Protein AF-A0A3P7N265-F1 (afdb_monomer)

Mean predicted aligned error: 9.29 Å

Structure (mmCIF, N/CA/C/O backbone):
data_AF-A0A3P7N265-F1
#
_entry.id   AF-A0A3P7N265-F1
#
loop_
_atom_site.group_PDB
_atom_site.id
_atom_site.type_symbol
_atom_site.label_atom_id
_atom_site.label_alt_id
_atom_site.label_comp_id
_atom_site.label_asym_id
_atom_site.label_entity_id
_atom_site.label_seq_id
_atom_site.pdbx_PDB_ins_code
_atom_site.Cartn_x
_atom_site.Cartn_y
_atom_site.Cartn_z
_atom_site.occupancy
_atom_site.B_iso_or_equiv
_atom_site.auth_seq_id
_atom_site.auth_comp_id
_atom_site.auth_asym_id
_atom_site.auth_atom_id
_atom_site.pdbx_PDB_model_num
ATOM 1 N N . MET A 1 1 ? 17.971 7.212 -38.787 1.00 74.19 1 MET A N 1
ATOM 2 C CA . MET A 1 1 ? 17.114 6.576 -37.764 1.00 74.19 1 MET A CA 1
ATOM 3 C C . MET A 1 1 ? 17.967 6.267 -36.547 1.00 74.19 1 MET A C 1
ATOM 5 O O . MET A 1 1 ? 19.157 6.007 -36.704 1.00 74.19 1 MET A O 1
ATOM 9 N N . HIS A 1 2 ? 17.380 6.350 -35.358 1.00 89.50 2 HIS A N 1
ATOM 10 C CA . HIS A 1 2 ? 18.050 6.060 -34.092 1.00 89.50 2 HIS A CA 1
ATOM 11 C C . HIS A 1 2 ? 17.231 5.036 -33.314 1.00 89.50 2 HIS A C 1
ATOM 13 O O . HIS A 1 2 ? 16.013 4.984 -33.471 1.00 89.50 2 HIS A O 1
ATOM 19 N N . TYR A 1 3 ? 17.910 4.248 -32.489 1.00 94.25 3 TYR A N 1
ATOM 20 C CA . TYR A 1 3 ? 17.281 3.317 -31.559 1.00 94.25 3 TYR A CA 1
ATOM 21 C C . TYR A 1 3 ? 17.625 3.689 -30.123 1.00 94.25 3 TYR A C 1
ATOM 23 O O . TYR A 1 3 ? 18.700 4.230 -29.848 1.00 94.25 3 TYR A O 1
ATOM 31 N N . TYR A 1 4 ? 16.710 3.373 -29.218 1.00 95.44 4 TYR A N 1
ATOM 32 C CA . TYR A 1 4 ? 16.863 3.531 -27.784 1.00 95.44 4 TYR A CA 1
ATOM 33 C C . TYR A 1 4 ? 17.264 2.197 -27.164 1.00 95.44 4 TYR A C 1
ATOM 35 O O . TYR A 1 4 ? 16.624 1.168 -27.391 1.00 95.44 4 TYR A O 1
ATOM 43 N N . ILE A 1 5 ? 18.331 2.220 -26.371 1.00 95.50 5 ILE A N 1
ATOM 44 C CA . ILE A 1 5 ? 18.855 1.037 -25.692 1.00 95.50 5 ILE A CA 1
ATOM 45 C C . ILE A 1 5 ? 19.119 1.324 -24.219 1.00 95.50 5 ILE A C 1
ATOM 47 O O . ILE A 1 5 ? 19.525 2.429 -23.858 1.00 95.50 5 ILE A O 1
ATOM 51 N N . SER A 1 6 ? 18.897 0.324 -23.371 1.00 96.25 6 SER A N 1
ATOM 52 C CA . SER A 1 6 ? 19.109 0.409 -21.927 1.00 96.25 6 SER A CA 1
ATOM 53 C C . SER A 1 6 ? 20.548 0.795 -21.589 1.00 96.25 6 SER A C 1
ATOM 55 O O . SER A 1 6 ? 21.504 0.139 -22.011 1.00 96.25 6 SER A O 1
ATOM 57 N N . ARG A 1 7 ? 20.714 1.831 -20.761 1.00 95.94 7 ARG A N 1
ATOM 58 C CA . ARG A 1 7 ? 22.018 2.184 -20.176 1.00 95.94 7 ARG A CA 1
ATOM 59 C C . ARG A 1 7 ? 22.517 1.101 -19.230 1.00 95.94 7 ARG A C 1
ATOM 61 O O . ARG A 1 7 ? 23.719 0.857 -19.180 1.00 95.94 7 ARG A O 1
ATOM 68 N N . GLU A 1 8 ? 21.614 0.446 -18.506 1.00 95.00 8 GLU A N 1
ATOM 69 C CA . GLU A 1 8 ? 21.950 -0.673 -17.626 1.00 95.00 8 GLU A CA 1
ATOM 70 C C . GLU A 1 8 ? 22.506 -1.855 -18.431 1.00 95.00 8 GLU A C 1
ATOM 72 O O . GLU A 1 8 ? 23.550 -2.412 -18.088 1.00 95.00 8 GLU A O 1
ATOM 77 N N . TRP A 1 9 ? 21.869 -2.193 -19.555 1.00 95.94 9 TRP A N 1
ATOM 78 C CA . TRP A 1 9 ? 22.379 -3.229 -20.446 1.00 95.94 9 TRP A CA 1
ATOM 79 C C . TRP A 1 9 ? 23.720 -2.841 -21.080 1.00 95.94 9 TRP A C 1
ATOM 81 O O . TRP A 1 9 ? 24.631 -3.665 -21.115 1.00 95.94 9 TRP A O 1
ATOM 91 N N . LEU A 1 10 ? 23.898 -1.585 -21.509 1.00 95.06 10 LEU A N 1
ATOM 92 C CA . LEU A 1 10 ? 25.194 -1.109 -22.011 1.00 95.06 10 LEU A CA 1
ATOM 93 C C . LEU A 1 10 ? 26.301 -1.205 -20.951 1.00 95.06 10 LEU A C 1
ATOM 95 O O . LEU A 1 10 ? 27.427 -1.579 -21.270 1.00 95.06 10 LEU A O 1
ATOM 99 N N . HIS A 1 11 ? 25.984 -0.922 -19.687 1.00 94.50 11 HIS A N 1
ATOM 100 C CA . HIS A 1 11 ? 26.922 -1.108 -18.584 1.00 94.50 11 HIS A CA 1
ATOM 101 C C . HIS A 1 11 ? 27.273 -2.591 -18.376 1.00 94.50 11 HIS A C 1
ATOM 103 O O . HIS A 1 11 ? 28.435 -2.937 -18.159 1.00 94.50 11 HIS A O 1
ATOM 109 N N . ARG A 1 12 ? 26.295 -3.500 -18.485 1.00 94.69 12 ARG A N 1
ATOM 110 C CA . ARG A 1 12 ? 26.557 -4.951 -18.464 1.00 94.69 12 ARG A CA 1
ATOM 111 C C . ARG A 1 12 ? 27.450 -5.371 -19.628 1.00 94.69 12 ARG A C 1
ATOM 113 O O . ARG A 1 12 ? 28.390 -6.126 -19.414 1.00 94.69 12 ARG A O 1
ATOM 120 N N . LEU A 1 13 ? 27.204 -4.852 -20.832 1.00 94.06 13 LEU A N 1
ATOM 121 C CA . LEU A 1 13 ? 28.037 -5.096 -22.012 1.00 94.06 13 LEU A CA 1
ATOM 122 C C . LEU A 1 13 ? 29.490 -4.659 -21.791 1.00 94.06 13 LEU A C 1
ATOM 124 O O . LEU A 1 13 ? 30.399 -5.360 -22.223 1.00 94.06 13 LEU A O 1
ATOM 128 N N . SER A 1 14 ? 29.723 -3.534 -21.109 1.00 93.00 14 SER A N 1
ATOM 129 C CA . SER A 1 14 ? 31.082 -3.046 -20.852 1.00 93.00 14 SER A CA 1
ATOM 130 C C . SER A 1 14 ? 31.804 -3.772 -19.715 1.00 93.00 14 SER A C 1
ATOM 132 O O . SER A 1 14 ? 33.027 -3.695 -19.637 1.00 93.00 14 SER A O 1
ATOM 134 N N . THR A 1 15 ? 31.077 -4.430 -18.807 1.00 92.81 15 THR A N 1
ATOM 135 C CA . THR A 1 15 ? 31.648 -5.011 -17.579 1.00 92.81 15 THR A CA 1
ATOM 136 C C . THR A 1 15 ? 31.674 -6.537 -17.566 1.00 92.81 15 THR A C 1
ATOM 138 O O . THR A 1 15 ? 32.521 -7.115 -16.887 1.00 92.81 15 THR A O 1
ATOM 141 N N . PHE A 1 16 ? 30.779 -7.215 -18.289 1.00 90.44 16 PHE A N 1
ATOM 142 C CA . PHE A 1 16 ? 30.635 -8.671 -18.241 1.00 90.44 16 PHE A CA 1
ATOM 143 C C . PHE A 1 16 ? 31.116 -9.336 -19.532 1.00 90.44 16 PHE A C 1
ATOM 145 O O . PHE A 1 16 ? 30.849 -8.861 -20.631 1.00 90.44 16 PHE A O 1
ATOM 152 N N . ALA A 1 17 ? 31.745 -10.509 -19.402 1.00 87.06 17 ALA A N 1
ATOM 153 C CA . ALA A 1 17 ? 32.138 -11.331 -20.552 1.00 87.06 17 ALA A CA 1
ATOM 154 C C . ALA A 1 17 ? 30.926 -11.831 -21.366 1.00 87.06 17 ALA A C 1
ATOM 156 O O . ALA A 1 17 ? 31.017 -11.991 -22.580 1.00 87.06 17 ALA A O 1
ATOM 157 N N . HIS A 1 18 ? 29.784 -12.041 -20.698 1.00 88.25 18 HIS A N 1
ATOM 158 C CA . HIS A 1 18 ? 28.516 -12.449 -21.305 1.00 88.25 18 HIS A CA 1
ATOM 159 C C . HIS A 1 18 ? 27.381 -11.578 -20.747 1.00 88.25 18 HIS A C 1
ATOM 161 O O . HIS A 1 18 ? 26.798 -11.915 -19.715 1.00 88.25 18 HIS A O 1
ATOM 167 N N . PRO A 1 19 ? 27.058 -10.443 -21.387 1.00 90.38 19 PRO A N 1
ATOM 168 C CA . PRO A 1 19 ? 26.031 -9.533 -20.881 1.00 90.38 19 PRO A CA 1
ATOM 169 C C . PRO A 1 19 ? 24.617 -10.118 -20.949 1.00 90.38 19 PRO A C 1
ATOM 171 O O . PRO A 1 19 ? 23.744 -9.648 -20.221 1.00 90.38 19 PRO A O 1
ATOM 174 N N . GLY A 1 20 ? 24.395 -11.152 -21.765 1.00 93.25 20 GLY A N 1
ATOM 175 C CA . GLY A 1 20 ? 23.073 -11.706 -22.055 1.00 93.25 20 GLY A CA 1
ATOM 176 C C . GLY A 1 20 ? 22.328 -10.915 -23.141 1.00 93.25 20 GLY A C 1
ATOM 177 O O . GLY A 1 20 ? 22.897 -9.980 -23.714 1.00 93.25 20 GLY A O 1
ATOM 178 N N . PRO A 1 21 ? 21.068 -11.286 -23.437 1.00 95.12 21 PRO A N 1
ATOM 179 C CA . PRO A 1 21 ? 20.268 -10.619 -24.461 1.00 95.12 21 PRO A CA 1
ATOM 180 C C . PRO A 1 21 ? 19.996 -9.155 -24.107 1.00 95.12 21 PRO A C 1
ATOM 182 O O . PRO A 1 21 ? 19.997 -8.788 -22.929 1.00 95.12 21 PRO A O 1
ATOM 185 N N . ILE A 1 22 ? 19.746 -8.321 -25.120 1.00 94.81 22 ILE A N 1
ATOM 186 C CA . ILE A 1 22 ? 19.341 -6.924 -24.920 1.00 94.81 22 ILE A CA 1
ATOM 187 C C . ILE A 1 22 ? 18.019 -6.904 -24.156 1.00 94.81 22 ILE A C 1
ATOM 189 O O . ILE A 1 22 ? 17.053 -7.550 -24.561 1.00 94.81 22 ILE A O 1
ATOM 193 N N . THR A 1 23 ? 17.967 -6.142 -23.063 1.00 92.31 23 THR A N 1
ATOM 194 C CA . THR A 1 23 ? 16.745 -5.931 -22.279 1.00 92.31 23 THR A CA 1
ATOM 195 C C . THR A 1 23 ? 16.498 -4.441 -22.106 1.00 92.31 23 THR A C 1
ATOM 197 O O . THR A 1 23 ? 17.240 -3.783 -21.383 1.00 92.31 23 THR A O 1
ATOM 200 N N . ASN A 1 24 ? 15.433 -3.923 -22.715 1.00 94.06 24 ASN A N 1
ATOM 201 C CA . ASN A 1 24 ? 15.013 -2.522 -22.556 1.00 94.06 24 ASN A CA 1
ATOM 202 C C . ASN A 1 24 ? 13.948 -2.337 -21.453 1.00 94.06 24 ASN A C 1
ATOM 204 O O . ASN A 1 24 ? 13.292 -1.301 -21.366 1.00 94.06 24 ASN A O 1
ATOM 208 N N . HIS A 1 25 ? 13.757 -3.350 -20.601 1.00 92.19 25 HIS A N 1
ATOM 209 C CA . HIS A 1 25 ? 12.740 -3.371 -19.540 1.00 92.19 25 HIS A CA 1
ATOM 210 C C . HIS A 1 25 ? 13.041 -2.443 -18.353 1.00 92.19 25 HIS A C 1
ATOM 212 O O . HIS A 1 25 ? 12.238 -2.305 -17.431 1.00 92.19 25 HIS A O 1
ATOM 218 N N . ASP A 1 26 ? 14.203 -1.799 -18.352 1.00 91.62 26 ASP A N 1
ATOM 219 C CA . ASP A 1 26 ? 14.547 -0.740 -17.418 1.00 91.62 26 ASP A CA 1
ATOM 220 C C . ASP A 1 26 ? 13.863 0.587 -17.792 1.00 91.62 26 ASP A C 1
ATOM 222 O O . ASP A 1 26 ? 13.623 1.405 -16.915 1.00 91.62 26 ASP A O 1
ATOM 226 N N . PHE A 1 27 ? 13.470 0.835 -19.038 1.00 94.75 27 PHE A N 1
ATOM 227 C CA . PHE A 1 27 ? 12.668 2.025 -19.370 1.00 94.75 27 PHE A CA 1
ATOM 228 C C . PHE A 1 27 ? 11.378 1.720 -20.124 1.00 94.75 27 PHE A C 1
ATOM 230 O O . PHE A 1 27 ? 10.518 2.600 -20.203 1.00 94.75 27 PHE A O 1
ATOM 237 N N . LEU A 1 28 ? 11.199 0.485 -20.591 1.00 95.00 28 LEU A N 1
ATOM 238 C CA . LEU A 1 28 ? 9.989 0.019 -21.258 1.00 95.00 28 LEU A CA 1
ATOM 239 C C . LEU A 1 28 ? 9.218 -0.987 -20.402 1.00 95.00 28 LEU A C 1
ATOM 241 O O . LEU A 1 28 ? 9.792 -1.809 -19.692 1.00 95.00 28 LEU A O 1
ATOM 245 N N . CYS A 1 29 ? 7.893 -0.901 -20.445 1.00 93.69 29 CYS A N 1
ATOM 246 C CA . CYS A 1 29 ? 7.000 -1.881 -19.849 1.00 93.69 29 CYS A CA 1
ATOM 247 C C . CYS A 1 29 ? 6.880 -3.113 -20.758 1.00 93.69 29 CYS A C 1
ATOM 249 O O . CYS A 1 29 ? 7.378 -3.127 -21.884 1.00 93.69 29 CYS A O 1
ATOM 251 N N . GLN A 1 30 ? 6.161 -4.136 -20.295 1.00 92.50 30 GLN A N 1
ATOM 252 C CA . GLN A 1 30 ? 5.880 -5.342 -21.086 1.00 92.50 30 GLN A CA 1
ATOM 253 C C . GLN A 1 30 ? 5.134 -5.060 -22.406 1.00 92.50 30 GLN A C 1
ATOM 255 O O . GLN A 1 30 ? 5.239 -5.833 -23.350 1.00 92.50 30 GLN A O 1
ATOM 260 N N . HIS A 1 31 ? 4.438 -3.921 -22.509 1.00 92.81 31 HIS A N 1
ATOM 261 C CA . HIS A 1 31 ? 3.790 -3.455 -23.741 1.00 92.81 31 HIS A CA 1
ATOM 262 C C . HIS A 1 31 ? 4.758 -2.718 -24.689 1.00 92.81 31 HIS A C 1
ATOM 264 O O . HIS A 1 31 ? 4.320 -2.109 -25.659 1.00 92.81 31 HIS A O 1
ATOM 270 N N . SER A 1 32 ? 6.070 -2.748 -24.414 1.00 92.88 32 SER A N 1
ATOM 271 C CA . SER A 1 32 ? 7.125 -2.086 -25.203 1.00 92.88 32 SER A CA 1
ATOM 272 C C . SER A 1 32 ? 6.995 -0.558 -25.286 1.00 92.88 32 SER A C 1
ATOM 274 O O . SER A 1 32 ? 7.435 0.073 -26.242 1.00 92.88 32 SER A O 1
ATOM 276 N N . GLN A 1 33 ? 6.398 0.047 -24.262 1.00 95.25 33 GLN A N 1
ATOM 277 C CA . GLN A 1 33 ? 6.142 1.485 -24.141 1.00 95.25 33 GLN A CA 1
ATOM 278 C C . GLN A 1 33 ? 6.761 2.029 -22.848 1.00 95.25 33 GLN A C 1
ATOM 280 O O . GLN A 1 33 ? 7.136 1.252 -21.978 1.00 95.25 33 GLN A O 1
ATOM 285 N N . ILE A 1 34 ? 6.869 3.349 -22.686 1.00 95.56 34 ILE A N 1
ATOM 286 C CA . ILE A 1 34 ? 7.549 3.970 -21.536 1.00 95.56 34 ILE A CA 1
ATOM 287 C C . ILE A 1 34 ? 6.962 3.480 -20.201 1.00 95.56 34 ILE A C 1
ATOM 289 O O . ILE A 1 34 ? 5.749 3.533 -19.988 1.00 95.56 34 ILE A O 1
ATOM 293 N N . LEU A 1 35 ? 7.836 3.086 -19.268 1.00 94.50 35 LEU A N 1
ATOM 294 C CA . LEU A 1 35 ? 7.482 2.836 -17.869 1.00 94.50 35 LEU A CA 1
ATOM 295 C C . LEU A 1 35 ? 7.064 4.143 -17.168 1.00 94.50 35 LEU A C 1
ATOM 297 O O . LEU A 1 35 ? 7.919 5.012 -16.961 1.00 94.50 35 LEU A O 1
ATOM 301 N N . PRO A 1 36 ? 5.811 4.268 -16.689 1.00 94.69 36 PRO A N 1
ATOM 302 C CA . PRO A 1 36 ? 5.306 5.497 -16.065 1.00 94.69 36 PRO A CA 1
ATOM 303 C C . PRO A 1 36 ? 6.175 6.023 -14.919 1.00 94.69 36 PRO A C 1
ATOM 305 O O . PRO A 1 36 ? 6.533 7.198 -14.884 1.00 94.69 36 PRO A O 1
ATOM 308 N N . ARG A 1 37 ? 6.614 5.127 -14.025 1.00 91.81 37 ARG A N 1
ATOM 309 C CA . ARG A 1 37 ? 7.465 5.449 -12.864 1.00 91.81 37 ARG A CA 1
ATOM 310 C C . ARG A 1 37 ? 8.833 6.046 -13.224 1.00 91.81 37 ARG A C 1
ATOM 312 O O . ARG A 1 37 ? 9.474 6.659 -12.379 1.00 91.81 37 ARG A O 1
ATOM 319 N N . ARG A 1 38 ? 9.304 5.849 -14.460 1.00 93.00 38 ARG A N 1
ATOM 320 C CA . ARG A 1 38 ? 10.600 6.349 -14.951 1.00 93.00 38 ARG A CA 1
ATOM 321 C C . ARG A 1 38 ? 10.449 7.482 -15.967 1.00 93.00 38 ARG A C 1
ATOM 323 O O . ARG A 1 38 ? 11.451 8.102 -16.308 1.00 93.00 38 ARG A O 1
ATOM 330 N N . ALA A 1 39 ? 9.224 7.812 -16.387 1.00 93.19 39 ALA A N 1
ATOM 331 C CA . ALA A 1 39 ? 8.956 8.800 -17.431 1.00 93.19 39 ALA A CA 1
ATOM 332 C C . ALA A 1 39 ? 9.558 10.185 -17.136 1.00 93.19 39 ALA A C 1
ATOM 334 O O . ALA A 1 39 ? 10.184 10.781 -18.007 1.00 93.19 39 ALA A O 1
ATOM 335 N N . ALA A 1 40 ? 9.464 10.669 -15.891 1.00 92.69 40 ALA A N 1
ATOM 336 C CA . ALA A 1 40 ? 9.998 11.982 -15.505 1.00 92.69 40 ALA A CA 1
ATOM 337 C C . ALA A 1 40 ? 11.533 12.087 -15.622 1.00 92.69 40 ALA A C 1
ATOM 339 O O . ALA A 1 40 ? 12.086 13.180 -15.689 1.00 92.69 40 ALA A O 1
ATOM 340 N N . ARG A 1 41 ? 12.232 10.947 -15.620 1.00 94.31 41 ARG A N 1
ATOM 341 C CA . ARG A 1 41 ? 13.698 10.847 -15.637 1.00 94.31 41 ARG A CA 1
ATOM 342 C C . ARG A 1 41 ? 14.177 9.912 -16.749 1.00 94.31 41 ARG A C 1
ATOM 344 O O . ARG A 1 41 ? 15.228 9.291 -16.614 1.00 94.31 41 ARG A O 1
ATOM 351 N N . LEU A 1 42 ? 13.405 9.799 -17.831 1.00 94.31 42 LEU A N 1
ATOM 352 C CA . LEU A 1 42 ? 13.564 8.766 -18.858 1.00 94.31 42 LEU A CA 1
ATOM 353 C C . LEU A 1 42 ? 14.966 8.748 -19.486 1.00 94.31 42 LEU A C 1
ATOM 355 O O . LEU A 1 42 ? 15.546 7.684 -19.688 1.00 94.31 42 LEU A O 1
ATOM 359 N N . THR A 1 43 ? 15.544 9.929 -19.709 1.00 94.75 43 THR A N 1
ATOM 360 C CA . THR A 1 43 ? 16.888 10.124 -20.278 1.00 94.75 43 THR A CA 1
ATOM 361 C C . THR A 1 43 ? 18.016 9.507 -19.443 1.00 94.75 43 THR A C 1
ATOM 363 O O . THR A 1 43 ? 19.094 9.241 -19.977 1.00 94.75 43 THR A O 1
ATOM 366 N N . ASN A 1 44 ? 17.776 9.226 -18.157 1.00 96.06 44 ASN A N 1
ATOM 367 C CA . ASN A 1 44 ? 18.737 8.545 -17.286 1.00 96.06 44 ASN A CA 1
ATOM 368 C C . ASN A 1 44 ? 18.807 7.034 -17.534 1.00 96.06 44 ASN A C 1
ATOM 370 O O . ASN A 1 44 ? 19.744 6.399 -17.059 1.00 96.06 44 ASN A O 1
ATOM 374 N N . TYR A 1 45 ? 17.836 6.457 -18.247 1.00 95.44 45 TYR A N 1
ATOM 375 C CA . TYR A 1 45 ? 17.707 5.007 -18.409 1.00 95.44 45 TYR A CA 1
ATOM 376 C C . TYR A 1 45 ? 18.059 4.517 -19.814 1.00 95.44 45 TYR A C 1
ATOM 378 O O . TYR A 1 45 ? 18.469 3.372 -19.959 1.00 95.44 45 TYR A O 1
ATOM 386 N N . TYR A 1 46 ? 17.989 5.367 -20.842 1.00 95.56 46 TYR A N 1
ATOM 387 C CA . TYR A 1 46 ? 18.326 4.970 -22.211 1.00 95.56 46 TYR A CA 1
ATOM 388 C C . TYR A 1 46 ? 19.507 5.755 -22.795 1.00 95.56 46 TYR A C 1
ATOM 390 O O . TYR A 1 46 ? 19.805 6.885 -22.399 1.00 95.56 46 TYR A O 1
ATOM 398 N N . ALA A 1 47 ? 20.160 5.156 -23.785 1.00 95.31 47 ALA A N 1
ATOM 399 C CA . ALA A 1 47 ? 21.074 5.807 -24.712 1.00 95.31 47 ALA A CA 1
ATOM 400 C C . ALA A 1 47 ? 20.524 5.707 -26.141 1.00 95.31 47 ALA A C 1
ATOM 402 O O . ALA A 1 47 ? 19.815 4.760 -26.478 1.00 95.31 47 ALA A O 1
ATOM 403 N N . THR A 1 48 ? 20.840 6.693 -26.976 1.00 95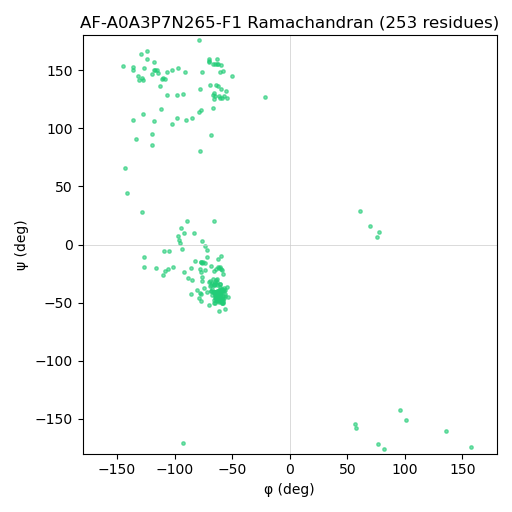.75 48 THR A N 1
ATOM 404 C CA . THR A 1 48 ? 20.522 6.668 -28.408 1.00 95.75 48 THR A CA 1
ATOM 405 C C . THR A 1 48 ? 21.691 6.091 -29.187 1.00 95.75 48 THR A C 1
ATOM 407 O O . THR A 1 48 ? 22.814 6.578 -29.044 1.00 95.75 48 THR A O 1
ATOM 410 N N . ILE A 1 49 ? 21.431 5.114 -30.049 1.00 94.81 49 ILE A N 1
ATOM 411 C CA . ILE A 1 49 ? 22.434 4.527 -30.940 1.00 94.81 49 ILE A CA 1
ATOM 412 C C . ILE A 1 49 ? 21.999 4.612 -32.407 1.00 94.81 49 ILE A C 1
ATOM 414 O O . ILE A 1 49 ? 20.822 4.822 -32.712 1.00 94.81 49 ILE A O 1
ATOM 418 N N . SER A 1 50 ? 22.955 4.502 -33.333 1.00 95.62 50 SER A N 1
ATOM 419 C CA . SER A 1 50 ? 22.660 4.433 -34.769 1.00 95.62 50 SER A CA 1
ATOM 420 C C . SER A 1 50 ? 21.999 3.102 -35.132 1.00 95.62 50 SER A C 1
ATOM 422 O O . SER A 1 50 ? 22.200 2.098 -34.451 1.00 95.62 50 SER A O 1
ATOM 424 N N . SER A 1 51 ? 21.264 3.075 -36.246 1.00 93.81 51 SER A N 1
ATOM 425 C CA . SER A 1 51 ? 20.693 1.833 -36.787 1.00 93.81 51 SER A CA 1
ATOM 426 C C . SER A 1 51 ? 21.749 0.759 -37.044 1.00 93.81 51 SER A C 1
ATOM 428 O O . SER A 1 51 ? 21.583 -0.361 -36.591 1.00 93.81 51 SER A O 1
ATOM 430 N N . SER A 1 52 ? 22.890 1.127 -37.633 1.00 94.38 52 SER A N 1
ATOM 431 C CA . SER A 1 52 ? 23.996 0.192 -37.876 1.00 94.38 52 SER A CA 1
ATOM 432 C C . SER A 1 52 ? 24.539 -0.460 -36.602 1.00 94.38 52 SER A C 1
ATOM 434 O O . SER A 1 52 ? 24.882 -1.639 -36.604 1.00 94.38 52 SER A O 1
ATOM 436 N N . LEU A 1 53 ? 24.624 0.300 -35.506 1.00 94.12 53 LEU A N 1
ATOM 437 C CA . LEU A 1 53 ? 25.079 -0.231 -34.226 1.00 94.12 53 LEU A CA 1
ATOM 438 C C . LEU A 1 53 ? 24.001 -1.107 -33.582 1.00 94.12 53 LEU A C 1
ATOM 440 O O . LEU A 1 53 ? 24.334 -2.128 -32.989 1.00 94.12 53 LEU A O 1
ATOM 444 N N . TRP A 1 54 ? 22.726 -0.735 -33.711 1.00 94.38 54 TRP A N 1
ATOM 445 C CA . TRP A 1 54 ? 21.618 -1.573 -33.259 1.00 94.38 54 TRP A CA 1
ATOM 446 C C . TRP A 1 54 ? 21.625 -2.934 -33.957 1.00 94.38 54 TRP A C 1
ATOM 448 O O . TRP A 1 54 ? 21.610 -3.950 -33.268 1.00 94.38 54 TRP A O 1
ATOM 458 N N . ASP A 1 55 ? 21.715 -2.954 -35.288 1.00 94.12 55 ASP A N 1
ATOM 459 C CA . ASP A 1 55 ? 21.686 -4.186 -36.082 1.00 94.12 55 ASP A CA 1
ATOM 460 C C . ASP A 1 55 ? 22.817 -5.139 -35.665 1.00 94.12 55 ASP A C 1
ATOM 462 O O . ASP A 1 55 ? 22.569 -6.312 -35.398 1.00 94.12 55 ASP A O 1
ATOM 466 N N . LEU A 1 56 ? 24.034 -4.609 -35.477 1.00 94.62 56 LEU A N 1
ATOM 467 C CA . LEU A 1 56 ? 25.188 -5.372 -34.990 1.00 94.62 56 LEU A CA 1
ATOM 468 C C . LEU A 1 56 ? 24.957 -5.972 -33.592 1.00 94.62 56 LEU A C 1
ATOM 470 O O . LEU A 1 56 ? 25.296 -7.129 -33.332 1.00 94.62 56 LEU A O 1
ATOM 474 N N . LEU A 1 57 ? 24.430 -5.175 -32.657 1.00 93.50 57 LEU A N 1
ATOM 475 C CA . LEU A 1 57 ? 24.182 -5.632 -31.288 1.00 93.50 57 LEU A CA 1
ATOM 476 C C . LEU A 1 57 ? 23.053 -6.665 -31.251 1.00 93.50 57 LEU A C 1
ATOM 478 O O . LEU A 1 57 ? 23.150 -7.654 -30.525 1.00 93.50 57 LEU A O 1
ATOM 482 N N . TYR A 1 58 ? 22.008 -6.456 -32.045 1.00 93.62 58 TYR A N 1
ATOM 483 C CA . TYR A 1 58 ? 20.874 -7.361 -32.138 1.00 93.62 58 TYR A CA 1
ATOM 484 C C . TYR A 1 58 ? 21.263 -8.697 -32.780 1.00 93.62 58 TYR A C 1
ATOM 486 O O . TYR A 1 58 ? 20.909 -9.742 -32.243 1.00 93.62 58 TYR A O 1
ATOM 494 N N . GLU A 1 59 ? 22.053 -8.689 -33.857 1.00 95.00 59 GLU A N 1
ATOM 495 C CA . GLU A 1 59 ? 22.576 -9.909 -34.489 1.00 95.00 59 GLU A CA 1
ATOM 496 C C . GLU A 1 59 ? 23.416 -10.739 -33.507 1.00 95.00 59 GLU A C 1
ATOM 498 O O . GLU A 1 59 ? 23.302 -11.963 -33.454 1.00 95.00 59 GLU A O 1
ATOM 503 N N . LYS A 1 60 ? 24.233 -10.073 -32.683 1.00 94.19 60 LYS A N 1
ATOM 504 C CA . LYS A 1 60 ? 25.151 -10.744 -31.757 1.00 94.19 60 LYS A CA 1
ATOM 505 C C . LYS A 1 60 ? 24.493 -11.233 -30.465 1.00 94.19 60 LYS A C 1
ATOM 507 O O . LYS A 1 60 ? 24.879 -12.283 -29.954 1.00 94.19 60 LYS A O 1
ATOM 512 N N . PHE A 1 61 ? 23.571 -10.460 -29.892 1.00 94.38 61 PHE A N 1
ATOM 513 C CA . PHE A 1 61 ? 23.028 -10.719 -28.551 1.00 94.38 61 PHE A CA 1
ATOM 514 C C . PHE A 1 61 ? 21.529 -11.042 -28.542 1.00 94.38 61 PHE A C 1
ATOM 516 O O . PHE A 1 61 ? 21.046 -11.632 -27.574 1.00 94.38 61 PHE A O 1
ATOM 523 N N . GLY A 1 62 ? 20.787 -10.681 -29.591 1.00 92.81 62 GLY A N 1
ATOM 524 C CA . GLY A 1 62 ? 19.331 -10.802 -29.643 1.00 92.81 62 GLY A CA 1
ATOM 525 C C . GLY A 1 62 ? 18.621 -10.038 -28.518 1.00 92.81 62 GLY A C 1
ATOM 526 O O . GLY A 1 62 ? 19.172 -9.119 -27.906 1.00 92.81 62 GLY A O 1
ATOM 527 N N . GLY A 1 63 ? 17.386 -10.441 -28.214 1.00 89.00 63 GLY A N 1
ATOM 528 C CA . GLY A 1 63 ? 16.585 -9.883 -27.119 1.00 89.00 63 GLY A CA 1
ATOM 529 C C . GLY A 1 63 ? 15.528 -8.879 -27.576 1.00 89.00 63 GLY A C 1
ATOM 530 O O . GLY A 1 63 ? 14.983 -8.989 -28.674 1.00 89.00 63 GLY A O 1
ATOM 531 N N . GLY A 1 64 ? 15.199 -7.923 -26.709 1.00 80.56 64 GLY A N 1
ATOM 532 C CA . GLY A 1 64 ? 14.180 -6.911 -26.965 1.00 80.56 64 GLY A CA 1
ATOM 533 C C . GLY A 1 64 ? 13.590 -6.283 -25.694 1.00 80.56 64 GLY A C 1
ATOM 534 O O . GLY A 1 64 ? 14.056 -6.549 -24.582 1.00 80.56 64 GLY A O 1
ATOM 535 N N . PRO A 1 65 ? 12.560 -5.435 -25.849 1.00 86.00 65 PRO A N 1
ATOM 536 C CA . PRO A 1 65 ? 11.942 -5.025 -27.118 1.00 86.00 65 PRO A CA 1
ATOM 537 C C . PRO A 1 65 ? 12.776 -3.996 -27.903 1.00 86.00 65 PRO A C 1
ATOM 539 O O . PRO A 1 65 ? 13.473 -3.172 -27.311 1.00 86.00 65 PRO A O 1
ATOM 542 N N . VAL A 1 66 ? 12.698 -4.034 -29.240 1.00 87.06 66 VAL A N 1
ATOM 543 C CA . VAL A 1 66 ? 13.259 -2.991 -30.125 1.00 87.06 66 VAL A CA 1
ATOM 544 C C . VAL A 1 66 ? 12.517 -1.679 -29.859 1.00 87.06 66 VAL A C 1
ATOM 546 O O . VAL A 1 66 ? 11.293 -1.679 -29.755 1.00 87.06 66 VAL A O 1
ATOM 549 N N . SER A 1 67 ? 13.234 -0.558 -29.776 1.00 88.56 67 SER A N 1
ATOM 550 C CA . SER A 1 67 ? 12.612 0.754 -29.569 1.00 88.56 67 SER A CA 1
ATOM 551 C C . SER A 1 67 ? 13.231 1.809 -30.474 1.00 88.56 67 SER A C 1
ATOM 553 O O . SER A 1 67 ? 14.367 2.232 -30.271 1.00 88.56 67 SER A O 1
ATOM 555 N N . SER A 1 68 ? 12.480 2.227 -31.490 1.00 89.38 68 SER A N 1
ATOM 556 C CA . SER A 1 68 ? 12.793 3.373 -32.357 1.00 89.38 68 SER A CA 1
ATOM 557 C C . SER A 1 68 ? 11.994 4.622 -31.980 1.00 89.38 68 SER A C 1
ATOM 559 O O . SER A 1 68 ? 12.377 5.733 -32.332 1.00 89.38 68 SER A O 1
ATOM 561 N N . GLU A 1 69 ? 10.893 4.440 -31.248 1.00 90.38 69 GLU A N 1
ATOM 562 C CA . GLU A 1 69 ? 10.005 5.495 -30.770 1.00 90.38 69 GLU A CA 1
ATOM 563 C C . GLU A 1 69 ? 9.622 5.239 -29.310 1.00 90.38 69 GLU A C 1
ATOM 565 O O . GLU A 1 69 ? 9.556 4.092 -28.856 1.00 90.38 69 GLU A O 1
ATOM 570 N N . LEU A 1 70 ? 9.368 6.322 -28.573 1.00 92.50 70 LEU A N 1
ATOM 571 C CA . LEU A 1 70 ? 9.019 6.284 -27.158 1.00 92.50 70 LEU A CA 1
ATOM 572 C C . LEU A 1 70 ? 7.617 6.857 -26.970 1.00 92.50 70 LEU A C 1
ATOM 574 O O . LEU A 1 70 ? 7.415 8.068 -27.029 1.00 92.50 70 LEU A O 1
ATOM 578 N N . HIS A 1 71 ? 6.662 5.967 -26.711 1.00 93.62 71 HIS A N 1
ATOM 579 C CA . HIS A 1 71 ? 5.263 6.313 -26.469 1.00 93.62 71 HIS A CA 1
ATOM 580 C C . HIS A 1 71 ? 4.859 5.975 -25.042 1.00 93.62 71 HIS A C 1
ATOM 582 O O . HIS A 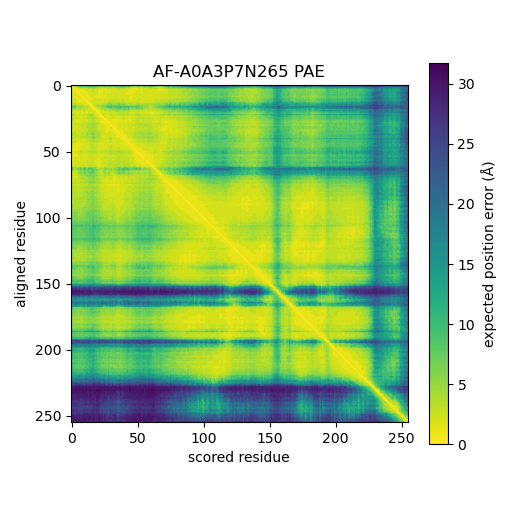1 71 ? 5.340 4.998 -24.461 1.00 93.62 71 HIS A O 1
ATOM 588 N N . TYR A 1 72 ? 3.953 6.768 -24.475 1.00 94.31 72 TYR A N 1
ATOM 589 C CA . TYR A 1 72 ? 3.362 6.462 -23.177 1.00 94.31 72 TYR A CA 1
ATOM 590 C C . TYR A 1 72 ? 2.454 5.240 -23.273 1.00 94.31 72 TYR A C 1
ATOM 592 O O . TYR A 1 72 ? 1.640 5.119 -24.188 1.00 94.31 72 TYR A O 1
ATOM 600 N N . CYS A 1 73 ? 2.559 4.358 -22.283 1.00 95.69 73 CYS A N 1
ATOM 601 C CA . CYS A 1 73 ? 1.647 3.236 -22.149 1.00 95.69 73 CYS A CA 1
ATOM 602 C C . CYS A 1 73 ? 0.389 3.663 -21.399 1.00 95.69 73 CYS A C 1
ATOM 604 O O . CYS A 1 73 ? 0.455 3.860 -20.189 1.00 95.69 73 CY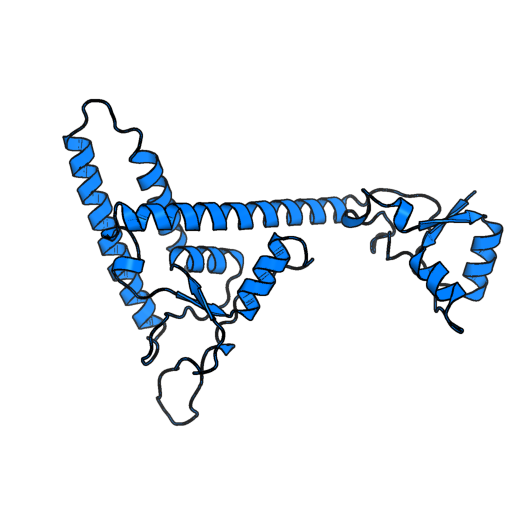S A O 1
ATOM 606 N N . LEU A 1 74 ? -0.757 3.775 -22.077 1.00 95.88 74 LEU A N 1
ATOM 607 C CA . LEU A 1 74 ? -2.006 4.185 -21.423 1.00 95.88 74 LEU A CA 1
ATOM 608 C C . LEU A 1 74 ? -2.423 3.211 -20.310 1.00 95.88 74 LEU A C 1
ATOM 610 O O . LEU A 1 74 ? -2.807 3.647 -19.228 1.00 95.88 74 LEU A O 1
ATOM 614 N N . GLN A 1 75 ? -2.288 1.902 -20.545 1.00 96.50 75 GLN A N 1
ATOM 615 C CA . GLN A 1 75 ? -2.622 0.881 -19.553 1.00 96.50 75 GLN A CA 1
ATOM 616 C C . GLN A 1 75 ? -1.761 1.020 -18.292 1.00 96.50 75 GLN A C 1
ATOM 618 O O . GLN A 1 75 ? -2.292 1.253 -17.207 1.00 96.50 75 GLN A O 1
ATOM 623 N N . CYS A 1 76 ? -0.432 0.974 -18.434 1.00 95.88 76 CYS A N 1
ATOM 624 C CA . CYS A 1 76 ? 0.457 1.100 -17.281 1.00 95.88 76 CYS A CA 1
ATOM 625 C C . CYS A 1 76 ? 0.352 2.484 -16.626 1.00 95.88 76 CYS A C 1
ATOM 627 O O . CYS A 1 76 ? 0.525 2.603 -15.416 1.00 95.88 76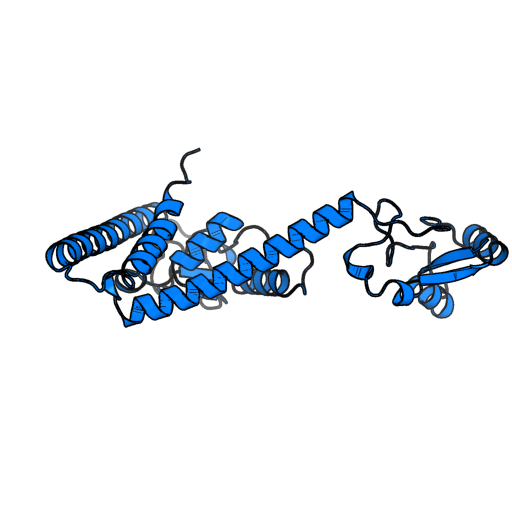 CYS A O 1
ATOM 629 N N . GLN A 1 77 ? 0.085 3.543 -17.398 1.00 95.81 77 GLN A N 1
ATOM 630 C CA . GLN A 1 77 ? -0.123 4.886 -16.857 1.00 95.81 77 GLN A CA 1
ATOM 631 C C . GLN A 1 77 ? -1.349 4.914 -15.943 1.00 95.81 77 GLN A C 1
ATOM 633 O O . GLN A 1 77 ? -1.265 5.458 -14.844 1.00 95.81 77 GLN A O 1
ATOM 638 N N . ASN A 1 78 ? -2.460 4.307 -16.360 1.00 96.56 78 ASN A N 1
ATOM 639 C CA . ASN A 1 78 ? -3.667 4.219 -15.543 1.00 96.56 78 ASN A CA 1
ATOM 640 C C . ASN A 1 78 ? -3.414 3.423 -14.259 1.00 96.56 78 ASN A C 1
ATOM 642 O O . ASN A 1 78 ? -3.740 3.912 -13.178 1.00 96.56 78 ASN A O 1
ATOM 646 N N . GLU A 1 79 ? -2.770 2.259 -14.360 1.00 95.25 79 GLU A N 1
ATOM 647 C CA . GLU A 1 79 ? -2.379 1.433 -13.208 1.00 95.25 79 GLU A CA 1
ATOM 648 C C . GLU A 1 79 ? -1.492 2.224 -12.229 1.00 95.25 79 GLU A C 1
ATOM 650 O O . GLU A 1 79 ? -1.760 2.269 -11.028 1.00 95.25 79 GLU A O 1
ATOM 655 N N . TYR A 1 80 ? -0.487 2.939 -12.743 1.00 94.50 80 TYR A N 1
ATOM 656 C CA . TYR A 1 80 ? 0.400 3.778 -11.938 1.00 94.50 80 TYR A CA 1
ATOM 657 C C . TYR A 1 80 ? -0.350 4.910 -11.221 1.00 94.50 80 TYR A C 1
ATOM 659 O O . TYR A 1 80 ? -0.119 5.148 -10.036 1.00 94.50 80 TYR A O 1
ATOM 667 N N . GLN A 1 81 ? -1.277 5.594 -11.902 1.00 95.25 81 GLN A N 1
ATOM 668 C CA . GLN A 1 81 ? -2.085 6.653 -11.285 1.00 95.25 81 GLN A CA 1
ATOM 669 C C . GLN A 1 81 ? -3.088 6.107 -10.264 1.00 95.25 81 GLN A C 1
ATOM 671 O O . GLN A 1 81 ? -3.338 6.748 -9.244 1.00 95.25 81 GLN A O 1
ATOM 676 N N . MET A 1 82 ? -3.671 4.931 -10.507 1.00 95.75 82 MET A N 1
ATOM 677 C CA . MET A 1 82 ? -4.524 4.251 -9.529 1.00 95.75 82 MET A CA 1
ATOM 678 C C . MET A 1 82 ? -3.733 3.900 -8.268 1.00 95.75 82 MET A C 1
ATOM 680 O O . MET A 1 82 ? -4.173 4.237 -7.172 1.00 95.75 82 MET A O 1
ATOM 684 N N . MET A 1 83 ? -2.540 3.317 -8.417 1.00 95.12 83 MET A N 1
ATOM 685 C CA . MET A 1 83 ? -1.671 3.002 -7.280 1.00 95.12 83 MET A CA 1
ATOM 686 C C . MET A 1 83 ? -1.224 4.252 -6.526 1.00 95.12 83 MET A C 1
ATOM 688 O O . MET A 1 83 ? -1.257 4.268 -5.298 1.00 95.12 83 MET A O 1
ATOM 692 N N . LYS A 1 84 ? -0.868 5.325 -7.238 1.00 95.25 84 LYS A N 1
ATOM 693 C CA . LYS A 1 84 ? -0.514 6.604 -6.615 1.00 95.25 84 LYS A CA 1
ATOM 694 C C . LYS A 1 84 ? -1.666 7.158 -5.768 1.00 95.25 84 LYS A C 1
ATOM 696 O O . LYS A 1 84 ? -1.460 7.456 -4.597 1.00 95.25 84 LYS A O 1
ATOM 701 N N . ARG A 1 85 ? -2.880 7.221 -6.330 1.00 97.25 8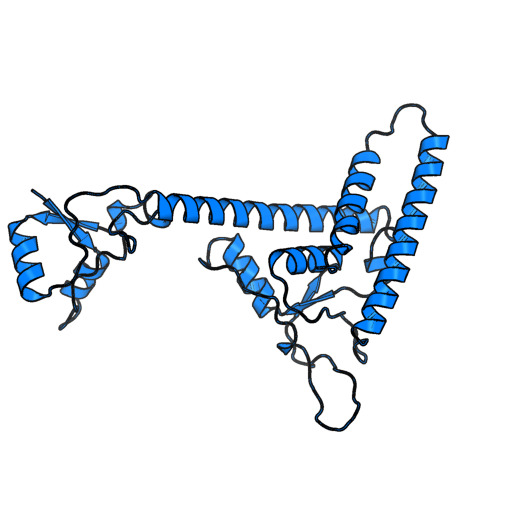5 ARG A N 1
ATOM 702 C CA . ARG A 1 85 ? -4.077 7.676 -5.602 1.00 97.25 85 ARG A CA 1
ATOM 703 C C . ARG A 1 85 ? -4.386 6.798 -4.394 1.00 97.25 85 ARG A C 1
ATOM 705 O O . ARG A 1 85 ? -4.742 7.324 -3.348 1.00 97.25 85 ARG A O 1
ATOM 712 N N . ARG A 1 86 ? -4.224 5.477 -4.523 1.00 96.75 86 ARG A N 1
ATOM 713 C CA . ARG A 1 86 ? -4.410 4.536 -3.413 1.00 96.75 86 ARG A CA 1
ATOM 714 C C . ARG A 1 86 ? -3.445 4.825 -2.261 1.00 96.75 86 ARG A C 1
ATOM 716 O O . ARG A 1 86 ? -3.893 4.943 -1.130 1.00 96.75 86 ARG A O 1
ATOM 723 N N . ARG A 1 87 ? -2.149 5.002 -2.541 1.00 97.00 87 ARG A N 1
ATOM 724 C CA . ARG A 1 87 ? -1.136 5.329 -1.517 1.00 97.00 87 ARG A CA 1
ATOM 725 C C . ARG A 1 87 ? -1.455 6.633 -0.793 1.00 97.00 87 ARG A C 1
ATOM 727 O O . ARG A 1 87 ? -1.420 6.678 0.431 1.00 97.00 87 ARG A O 1
ATOM 734 N N . GLU A 1 88 ? -1.801 7.671 -1.553 1.00 97.06 88 GLU A N 1
ATOM 735 C CA . GLU A 1 88 ? -2.183 8.977 -1.006 1.00 97.06 88 GLU A CA 1
ATOM 736 C C . GLU A 1 88 ? -3.433 8.873 -0.125 1.00 97.06 88 GLU A C 1
ATOM 738 O O . GLU A 1 88 ? -3.456 9.420 0.976 1.00 97.06 88 GLU A O 1
ATOM 743 N N . TYR A 1 89 ? -4.453 8.143 -0.584 1.00 96.56 89 TYR A N 1
ATOM 744 C CA . TYR A 1 89 ? -5.674 7.894 0.177 1.00 96.56 89 TYR A CA 1
ATOM 745 C C . TYR A 1 89 ? -5.393 7.144 1.481 1.00 96.56 89 TYR A C 1
ATOM 747 O O . TYR A 1 89 ? -5.836 7.586 2.540 1.00 96.56 89 TYR A O 1
ATOM 755 N N . GLU A 1 90 ? -4.645 6.042 1.424 1.00 97.06 90 GLU A N 1
ATOM 756 C CA . GLU A 1 90 ? -4.375 5.222 2.603 1.00 97.06 90 GLU A CA 1
ATOM 757 C C . GLU A 1 90 ? -3.539 5.969 3.645 1.00 97.06 90 GLU A C 1
ATOM 759 O O . GLU A 1 90 ? -3.885 5.956 4.825 1.00 97.06 90 GLU A O 1
ATOM 764 N N . LEU A 1 91 ? -2.482 6.671 3.219 1.00 97.38 91 LEU A N 1
ATOM 765 C CA . LEU A 1 91 ? -1.647 7.460 4.123 1.00 97.38 91 LEU A CA 1
ATOM 766 C C . LEU A 1 91 ? -2.435 8.605 4.760 1.00 97.38 91 LEU A C 1
ATOM 768 O O . LEU A 1 91 ? -2.356 8.810 5.971 1.00 97.38 91 LEU A O 1
ATOM 772 N N . LYS A 1 92 ? -3.208 9.341 3.953 1.00 96.25 92 LYS A N 1
ATOM 773 C CA . LYS A 1 92 ? -4.038 10.442 4.448 1.00 96.25 92 LYS A CA 1
ATOM 774 C C . LYS A 1 92 ? -5.063 9.933 5.456 1.00 96.25 92 LYS A C 1
ATOM 776 O O . LYS A 1 92 ? -5.190 10.520 6.521 1.00 96.25 92 LYS A O 1
ATOM 781 N N . THR A 1 93 ? -5.751 8.839 5.135 1.00 93.06 93 THR A N 1
ATOM 782 C CA . THR A 1 93 ? -6.764 8.246 6.016 1.00 93.06 93 THR A CA 1
ATOM 783 C C . THR A 1 93 ? -6.141 7.788 7.328 1.00 93.06 93 THR A C 1
ATOM 785 O O . THR A 1 93 ? -6.659 8.143 8.379 1.00 93.06 93 THR A O 1
ATOM 788 N N . TYR A 1 94 ? -4.996 7.098 7.286 1.00 95.31 94 TYR A N 1
ATOM 789 C CA . TYR A 1 94 ? -4.269 6.686 8.488 1.00 95.31 94 TYR A CA 1
ATOM 790 C C . TYR A 1 94 ? -3.892 7.878 9.382 1.00 95.31 94 TYR A C 1
ATOM 792 O O . TYR A 1 94 ? -4.189 7.866 10.571 1.00 95.31 94 TYR A O 1
ATOM 800 N N . ILE A 1 95 ? -3.288 8.931 8.815 1.00 94.50 95 ILE A N 1
ATOM 801 C CA . ILE A 1 95 ? -2.876 10.123 9.579 1.00 94.50 95 ILE A CA 1
ATOM 802 C C . ILE A 1 95 ? -4.087 10.849 10.169 1.00 94.50 95 ILE A C 1
ATOM 804 O O . ILE A 1 95 ? -4.062 11.230 11.339 1.00 94.50 95 ILE A O 1
ATOM 808 N N . THR A 1 96 ? -5.138 11.056 9.369 1.00 92.00 96 THR A N 1
ATOM 809 C CA . THR A 1 96 ? -6.373 11.701 9.829 1.00 92.00 96 THR A CA 1
ATOM 810 C C . THR A 1 96 ? -7.014 10.900 10.954 1.00 92.00 96 THR A C 1
ATOM 812 O O . THR A 1 96 ? -7.410 11.491 11.952 1.00 92.00 96 THR A O 1
ATOM 815 N N . LEU A 1 97 ? -7.064 9.574 10.821 1.00 90.44 97 LEU A N 1
ATOM 816 C CA . LEU A 1 97 ? -7.640 8.685 11.818 1.00 90.44 97 LEU A CA 1
ATOM 817 C C . LEU A 1 97 ? -6.853 8.710 13.132 1.00 90.44 97 LEU A C 1
ATOM 819 O O . LEU A 1 97 ? -7.444 8.945 14.174 1.00 90.44 97 LEU A O 1
ATOM 823 N N . GLU A 1 98 ? -5.531 8.538 13.093 1.00 91.81 98 GLU A N 1
ATOM 824 C CA . GLU A 1 98 ? -4.685 8.579 14.299 1.00 91.81 98 GLU A CA 1
ATOM 825 C C . GLU A 1 98 ? -4.768 9.938 15.007 1.00 91.81 98 GLU A C 1
ATOM 827 O O . GLU A 1 98 ? -4.899 9.996 16.225 1.00 91.81 98 GLU A O 1
ATOM 832 N N . THR A 1 99 ? -4.752 11.038 14.245 1.00 92.31 99 THR A N 1
ATOM 833 C CA . THR A 1 99 ? -4.863 12.393 14.813 1.00 92.31 99 THR A CA 1
ATOM 834 C C . THR A 1 99 ? -6.221 12.600 15.480 1.00 92.31 99 THR A C 1
ATOM 836 O O . THR A 1 99 ? -6.295 13.118 16.590 1.00 92.31 99 THR A O 1
ATOM 839 N N . PHE A 1 100 ? -7.293 12.172 14.810 1.00 90.56 100 PHE A N 1
ATOM 840 C CA . PHE A 1 100 ? -8.649 12.260 15.335 1.00 90.56 100 PHE A CA 1
ATOM 841 C C . PHE A 1 100 ? -8.820 11.434 16.613 1.00 90.56 100 PHE A C 1
ATOM 843 O O . PHE A 1 100 ? -9.396 11.916 17.582 1.00 90.56 100 PHE A O 1
ATOM 850 N N . LEU A 1 101 ? -8.303 10.205 16.636 1.00 90.31 101 LEU A N 1
ATOM 851 C CA . LEU A 1 101 ? -8.435 9.316 17.786 1.00 90.31 101 LEU A CA 1
ATOM 852 C C . LEU A 1 101 ? -7.613 9.779 18.990 1.00 90.31 101 LEU A C 1
ATOM 854 O O . LEU A 1 101 ? -8.043 9.563 20.121 1.00 90.31 101 LEU A O 1
ATOM 858 N N . GLU A 1 102 ? -6.458 10.411 18.775 1.00 91.62 102 GLU A N 1
ATOM 859 C CA . GLU A 1 102 ? -5.690 11.005 19.872 1.00 91.62 102 GLU A CA 1
ATOM 860 C C . GLU A 1 102 ? -6.463 12.164 20.515 1.00 91.62 102 GLU A C 1
ATOM 862 O O . GLU A 1 102 ? -6.626 12.180 21.732 1.00 91.62 102 GLU A O 1
ATOM 867 N N . GLN A 1 103 ? -7.040 13.061 19.707 1.00 91.44 103 GLN A N 1
ATOM 868 C CA . GLN A 1 103 ? -7.894 14.142 20.209 1.00 91.44 103 GLN A CA 1
ATOM 869 C C . GLN A 1 103 ? -9.132 13.593 20.939 1.00 91.44 103 GLN A C 1
ATOM 871 O O . GLN A 1 103 ? -9.435 13.999 22.059 1.00 91.44 103 GLN A O 1
ATOM 876 N N . LEU A 1 104 ? -9.813 12.615 20.334 1.00 88.62 104 LEU A N 1
ATOM 877 C CA . LEU A 1 104 ? -10.994 11.966 20.905 1.00 88.62 104 LEU A CA 1
ATOM 878 C C . LEU A 1 104 ? -10.696 11.348 22.275 1.00 88.62 104 LEU A C 1
ATOM 880 O O . LEU A 1 104 ? -11.508 11.435 23.191 1.00 88.62 104 LEU A O 1
ATOM 884 N N . LYS A 1 105 ? -9.523 10.734 22.427 1.00 91.06 105 LYS A N 1
ATOM 885 C CA . LYS A 1 105 ? -9.087 10.116 23.678 1.00 91.06 105 LYS A CA 1
ATOM 886 C C . LYS A 1 105 ? -8.823 11.141 24.786 1.00 91.06 105 LYS A C 1
ATOM 888 O O . LYS A 1 105 ? -9.027 10.807 25.952 1.00 91.06 105 LYS A O 1
ATOM 893 N N . GLU A 1 106 ? -8.358 12.341 24.447 1.00 92.88 106 GLU A N 1
ATOM 894 C CA . GLU A 1 106 ? -8.122 13.421 25.415 1.00 92.88 106 GLU A CA 1
ATOM 895 C C . GLU A 1 106 ? -9.424 14.105 25.851 1.00 92.88 106 GLU A C 1
ATOM 897 O O . GLU A 1 106 ? -9.610 14.365 27.040 1.0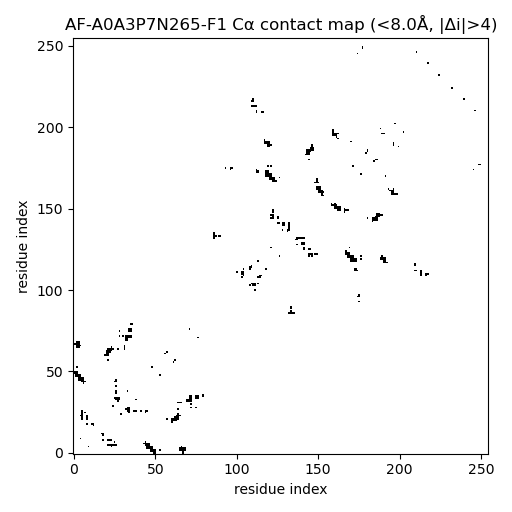0 92.88 106 GLU A O 1
ATOM 902 N N . GLU A 1 107 ? -10.326 14.374 24.907 1.00 91.62 107 GLU A N 1
ATOM 903 C CA . GLU A 1 107 ? -11.556 15.138 25.152 1.00 91.62 107 GLU A CA 1
ATOM 904 C C . GLU A 1 107 ? -12.703 14.256 25.669 1.00 91.62 107 GLU A C 1
ATOM 906 O O . GLU A 1 107 ? -13.418 14.631 26.600 1.00 91.62 107 GLU A O 1
ATOM 911 N N . HIS A 1 108 ? -12.866 13.068 25.083 1.00 90.88 108 HIS A N 1
ATOM 912 C CA . HIS A 1 108 ? -14.014 12.187 25.297 1.00 90.88 108 HIS A CA 1
ATOM 913 C C . HIS A 1 108 ? -13.607 10.703 25.302 1.00 90.88 108 HIS A C 1
ATOM 915 O O . HIS A 1 108 ? -13.994 9.937 24.409 1.00 90.88 108 HIS A O 1
ATOM 921 N N . PRO A 1 109 ? -12.819 10.251 26.295 1.00 92.69 109 PRO A N 1
ATOM 922 C CA . PRO A 1 109 ? -12.258 8.902 26.311 1.00 92.69 109 PRO A CA 1
ATOM 923 C C . PRO A 1 109 ? -13.324 7.799 26.230 1.00 92.69 109 PRO A C 1
ATOM 925 O O . PRO A 1 109 ? -13.120 6.814 25.521 1.00 92.69 109 PRO A O 1
ATOM 928 N N . GLU A 1 110 ? -14.480 7.977 26.872 1.00 92.81 110 GLU A N 1
ATOM 929 C CA . GLU A 1 110 ? -15.653 7.086 26.816 1.00 92.81 110 GLU A CA 1
ATOM 930 C C . GLU A 1 110 ? -16.253 6.889 25.414 1.00 92.81 110 GLU A C 1
ATOM 932 O O . GLU A 1 110 ? -17.089 6.012 25.219 1.00 92.81 110 GLU A O 1
ATOM 937 N N . LEU A 1 111 ? -15.823 7.666 24.419 1.00 91.00 111 LEU A N 1
ATOM 938 C CA . LEU A 1 111 ? -16.207 7.482 23.020 1.00 91.00 111 LEU A CA 1
ATOM 939 C C . LEU A 1 111 ? -15.183 6.682 22.207 1.00 91.00 111 LEU A C 1
ATOM 941 O O . LEU A 1 111 ? -15.364 6.489 21.006 1.00 91.00 111 LEU A O 1
ATOM 945 N N . THR A 1 112 ? -14.126 6.181 22.848 1.00 90.31 112 THR A N 1
ATOM 946 C CA . THR A 1 112 ? -13.084 5.370 22.207 1.00 90.31 112 THR A CA 1
ATOM 947 C C . THR A 1 112 ? -13.194 3.901 22.595 1.00 90.31 112 THR A C 1
ATOM 949 O O . THR A 1 112 ? -13.497 3.561 23.742 1.00 90.31 112 THR A O 1
ATOM 952 N N . TYR A 1 113 ? -12.817 2.995 21.686 1.00 92.06 113 TYR A N 1
ATOM 953 C CA . TYR A 1 113 ? -12.638 1.586 22.062 1.00 92.06 113 TYR A CA 1
ATOM 954 C C . TYR A 1 113 ? -11.562 1.419 23.143 1.00 92.06 113 TYR A C 1
ATOM 956 O O . TYR A 1 113 ? -11.695 0.571 24.024 1.00 92.06 113 TYR A O 1
ATOM 964 N N . SER A 1 114 ? -10.523 2.260 23.116 1.00 92.62 114 SER A N 1
ATOM 965 C CA . SER A 1 114 ? -9.391 2.180 24.048 1.00 92.62 114 SER A CA 1
ATOM 966 C C . SER A 1 114 ? -9.764 2.386 25.520 1.00 92.62 114 SER A C 1
ATOM 968 O O . SER A 1 114 ? -9.017 1.962 26.400 1.00 92.62 114 SER A O 1
ATOM 970 N N . TYR A 1 115 ? -10.921 2.993 25.794 1.00 94.31 115 TYR A N 1
ATOM 971 C CA . TYR A 1 115 ? -11.445 3.149 27.149 1.00 94.31 115 TYR A CA 1
ATOM 972 C C . TYR A 1 115 ? -12.037 1.854 27.716 1.00 94.31 115 TYR A C 1
ATOM 974 O O . TYR A 1 115 ? -11.944 1.606 28.918 1.00 94.31 115 TYR A O 1
ATOM 982 N N . TYR A 1 116 ? -12.607 0.998 26.865 1.00 93.69 116 TYR A N 1
ATOM 983 C CA . TYR A 1 116 ? -13.301 -0.217 27.299 1.00 93.69 116 TYR A CA 1
ATOM 984 C C . TYR A 1 116 ? -12.523 -1.507 27.043 1.00 93.69 116 TYR A C 1
ATOM 986 O O . TYR A 1 116 ? -12.824 -2.531 27.661 1.00 93.69 116 TYR A O 1
ATOM 994 N N . MET A 1 117 ? -11.554 -1.496 26.125 1.00 92.31 117 MET A N 1
ATOM 995 C CA . MET A 1 117 ? -10.813 -2.694 25.746 1.00 92.31 117 MET A CA 1
ATOM 996 C C . MET A 1 117 ? -9.335 -2.417 25.424 1.00 92.31 117 MET A C 1
ATOM 998 O O . MET A 1 117 ? -8.983 -1.314 25.005 1.00 92.31 117 MET A O 1
ATOM 1002 N N . PRO A 1 118 ? -8.451 -3.422 25.593 1.00 92.69 118 PRO A N 1
ATOM 1003 C CA . PRO A 1 118 ? -7.044 -3.313 25.211 1.00 92.69 118 PRO A CA 1
ATOM 1004 C C . PRO A 1 118 ? -6.863 -3.025 23.714 1.00 92.69 118 PRO A C 1
ATOM 1006 O O . PRO A 1 118 ? -7.714 -3.420 22.913 1.00 92.69 118 PRO A O 1
ATOM 1009 N N . PRO A 1 119 ? -5.740 -2.402 23.308 1.00 93.44 119 PRO A N 1
ATOM 1010 C CA . PRO A 1 119 ? -5.493 -2.083 21.908 1.00 93.44 119 PRO A CA 1
ATOM 1011 C C . PRO A 1 119 ? -5.311 -3.348 21.069 1.00 93.44 119 PRO A C 1
ATOM 1013 O O . PRO A 1 119 ? -4.865 -4.391 21.560 1.00 93.44 119 PRO A O 1
ATOM 1016 N N . ASN A 1 120 ? -5.582 -3.232 19.774 1.00 93.88 120 ASN A N 1
ATOM 1017 C CA . ASN A 1 120 ? -5.281 -4.267 18.801 1.00 93.88 120 ASN A CA 1
ATOM 1018 C C . ASN A 1 120 ? -3.768 -4.376 18.580 1.00 93.88 120 ASN A C 1
ATOM 1020 O O . ASN A 1 120 ? -3.005 -3.436 18.817 1.00 93.88 120 ASN A O 1
ATOM 1024 N N . ILE A 1 121 ? -3.320 -5.530 18.092 1.00 94.50 121 ILE A N 1
ATOM 1025 C CA . ILE A 1 121 ? -1.943 -5.727 17.643 1.00 94.50 121 ILE A CA 1
ATOM 1026 C C . ILE A 1 121 ? -1.893 -6.110 16.171 1.00 94.50 121 ILE A C 1
ATOM 1028 O O . ILE A 1 121 ? -2.743 -6.836 15.653 1.00 94.50 121 ILE A O 1
ATOM 1032 N N . ILE A 1 122 ? -0.838 -5.654 15.508 1.00 96.12 122 ILE A N 1
ATOM 1033 C CA . ILE A 1 122 ? -0.544 -6.003 14.124 1.00 96.12 122 ILE A CA 1
ATOM 1034 C C . ILE A 1 122 ? 0.907 -6.446 13.978 1.00 96.12 122 ILE A C 1
ATOM 1036 O O . ILE A 1 122 ? 1.811 -5.901 14.622 1.00 96.12 122 ILE A O 1
ATOM 1040 N N . ALA A 1 123 ? 1.137 -7.452 13.137 1.00 96.25 123 ALA A N 1
ATOM 1041 C CA . ALA A 1 123 ? 2.472 -7.939 12.830 1.00 96.25 123 ALA A CA 1
ATOM 1042 C C . ALA A 1 123 ? 3.381 -6.801 12.346 1.00 96.25 123 ALA A C 1
ATOM 1044 O O . ALA A 1 123 ? 3.066 -6.102 11.377 1.00 96.25 123 ALA A O 1
ATOM 1045 N N . LYS A 1 124 ? 4.548 -6.641 12.989 1.00 95.62 124 LYS A N 1
ATOM 1046 C CA . LYS A 1 124 ? 5.505 -5.584 12.632 1.00 95.62 124 LYS A CA 1
ATOM 1047 C C . LYS A 1 124 ? 5.955 -5.697 11.170 1.00 95.62 124 LYS A C 1
ATOM 1049 O O . LYS A 1 124 ? 6.027 -4.701 10.462 1.00 95.62 124 LYS A O 1
ATOM 1054 N N . THR A 1 125 ? 6.163 -6.922 10.698 1.00 95.75 125 THR A N 1
ATOM 1055 C CA . THR A 1 125 ? 6.525 -7.214 9.305 1.00 95.75 125 THR A CA 1
ATOM 1056 C C . THR A 1 125 ? 5.473 -6.748 8.300 1.00 95.75 125 THR A C 1
ATOM 1058 O O . THR A 1 125 ? 5.827 -6.351 7.193 1.00 95.75 125 THR A O 1
ATOM 1061 N N . TRP A 1 126 ? 4.186 -6.790 8.658 1.00 97.62 126 TRP A N 1
ATOM 1062 C CA . TRP A 1 126 ? 3.111 -6.333 7.782 1.00 97.62 126 TRP A CA 1
ATOM 1063 C C . TRP A 1 126 ? 3.031 -4.805 7.759 1.00 97.62 126 TRP A C 1
ATOM 1065 O O . TRP A 1 126 ? 3.038 -4.209 6.683 1.00 97.62 126 TRP A O 1
ATOM 1075 N N . ILE A 1 127 ? 3.042 -4.156 8.930 1.00 97.44 127 ILE A N 1
ATOM 1076 C CA . ILE A 1 127 ? 2.930 -2.690 9.003 1.00 97.44 127 ILE A CA 1
ATOM 1077 C C . ILE A 1 127 ? 4.156 -1.985 8.401 1.00 97.44 127 ILE A C 1
ATOM 1079 O O . ILE A 1 127 ? 4.029 -0.903 7.836 1.00 97.44 127 ILE A O 1
ATOM 1083 N N . GLU A 1 128 ? 5.340 -2.601 8.456 1.00 97.25 128 GLU A N 1
ATOM 1084 C CA . GLU A 1 128 ? 6.540 -2.094 7.778 1.00 97.25 128 GLU A CA 1
ATOM 1085 C C . GLU A 1 128 ? 6.426 -2.175 6.252 1.00 97.25 128 GLU A C 1
ATOM 1087 O O . GLU A 1 128 ? 6.800 -1.223 5.567 1.00 97.25 128 GLU A O 1
ATOM 1092 N N . LYS A 1 129 ? 5.854 -3.261 5.713 1.00 97.50 129 LYS A N 1
ATOM 1093 C CA . LYS A 1 129 ? 5.553 -3.364 4.276 1.00 97.50 129 LYS A CA 1
ATOM 1094 C C . LYS A 1 129 ? 4.510 -2.339 3.849 1.00 97.50 129 LYS A C 1
ATOM 1096 O O . LYS A 1 129 ? 4.683 -1.695 2.820 1.00 97.50 129 LYS A O 1
ATOM 1101 N N . TRP A 1 130 ? 3.459 -2.158 4.650 1.00 98.25 130 TRP A N 1
ATOM 1102 C CA . TRP A 1 130 ? 2.454 -1.129 4.400 1.00 98.25 130 TRP A CA 1
ATOM 1103 C C . TRP A 1 130 ? 3.093 0.263 4.362 1.00 98.25 130 TRP A C 1
ATOM 1105 O O . TRP A 1 130 ? 2.888 1.008 3.406 1.00 98.25 130 TRP A O 1
ATOM 1115 N N . LYS A 1 131 ? 3.945 0.578 5.347 1.00 97.81 131 LYS A N 1
ATOM 1116 C CA . LYS A 1 131 ? 4.686 1.841 5.395 1.00 97.81 131 LYS A CA 1
ATOM 1117 C C . LYS A 1 131 ? 5.556 2.034 4.147 1.00 97.81 131 LYS A C 1
ATOM 1119 O O . LYS A 1 131 ? 5.489 3.078 3.510 1.00 97.81 131 LYS A O 1
ATOM 1124 N N . ALA A 1 132 ? 6.318 1.013 3.750 1.00 97.81 132 ALA A N 1
ATOM 1125 C CA . ALA A 1 132 ? 7.129 1.064 2.535 1.00 97.81 132 ALA A CA 1
ATOM 1126 C C . ALA A 1 132 ? 6.283 1.279 1.265 1.00 97.81 132 ALA A C 1
ATOM 1128 O O . ALA A 1 132 ? 6.709 2.001 0.362 1.00 97.81 132 ALA A O 1
ATOM 1129 N N . PHE A 1 133 ? 5.083 0.698 1.202 1.00 97.62 133 PHE A N 1
ATOM 1130 C CA . PHE A 1 133 ? 4.144 0.891 0.098 1.00 97.62 133 PHE A CA 1
ATOM 1131 C C . PHE A 1 133 ? 3.626 2.334 0.018 1.00 97.62 133 PHE A C 1
ATOM 1133 O O . PHE A 1 133 ? 3.710 2.947 -1.051 1.00 97.62 133 PHE A O 1
ATOM 1140 N N . VAL A 1 134 ? 3.132 2.902 1.125 1.00 97.56 134 VAL A N 1
ATOM 1141 C CA . VAL A 1 134 ? 2.604 4.279 1.132 1.00 97.56 134 VAL A CA 1
ATOM 1142 C C . VAL A 1 134 ? 3.697 5.336 0.949 1.00 97.56 134 VAL A C 1
ATOM 1144 O O . VAL A 1 134 ? 3.456 6.334 0.274 1.00 97.56 134 VAL A O 1
ATOM 1147 N N . ASP A 1 135 ? 4.919 5.070 1.427 1.00 95.69 135 ASP A N 1
ATOM 1148 C CA . ASP A 1 135 ? 6.106 5.908 1.186 1.00 95.69 135 ASP A CA 1
ATOM 1149 C C . ASP A 1 135 ? 6.610 5.812 -0.272 1.00 95.69 135 ASP A C 1
ATOM 1151 O O . ASP A 1 135 ? 7.467 6.582 -0.705 1.00 95.69 135 ASP A O 1
ATOM 1155 N N . GLY A 1 136 ? 6.093 4.857 -1.051 1.00 92.62 136 GLY A N 1
ATOM 1156 C CA . GLY A 1 136 ? 6.484 4.615 -2.438 1.00 92.62 136 GLY A CA 1
ATOM 1157 C C . GLY A 1 136 ? 7.813 3.877 -2.618 1.00 92.62 136 GLY A C 1
ATOM 1158 O O . GLY A 1 136 ? 8.293 3.782 -3.750 1.00 92.62 136 GLY A O 1
ATOM 1159 N N . ASN A 1 137 ? 8.371 3.334 -1.534 1.00 91.38 137 ASN A N 1
ATOM 1160 C CA . ASN A 1 137 ? 9.579 2.506 -1.534 1.00 91.38 137 ASN A CA 1
ATOM 1161 C C . ASN A 1 137 ? 9.309 1.080 -2.037 1.00 91.38 137 ASN A C 1
ATOM 1163 O O . ASN A 1 137 ? 10.202 0.461 -2.609 1.00 91.38 137 ASN A O 1
ATOM 1167 N N . GLU A 1 138 ? 8.084 0.581 -1.862 1.00 92.00 138 GLU A N 1
ATOM 1168 C CA . GLU A 1 138 ? 7.624 -0.700 -2.401 1.00 92.00 138 GLU A CA 1
ATOM 1169 C C . GLU A 1 138 ? 6.635 -0.470 -3.554 1.00 92.00 138 GLU A C 1
ATOM 1171 O O . GLU A 1 138 ? 5.839 0.479 -3.551 1.00 92.00 138 GLU A O 1
ATOM 1176 N N . LEU A 1 139 ? 6.701 -1.313 -4.589 1.00 88.56 139 LEU A N 1
ATOM 1177 C CA . LEU A 1 139 ? 5.776 -1.216 -5.724 1.00 88.56 139 LEU A CA 1
ATOM 1178 C C . LEU A 1 139 ? 4.419 -1.821 -5.372 1.00 88.56 139 LEU A C 1
ATOM 1180 O O . LEU A 1 139 ? 3.386 -1.191 -5.613 1.00 88.56 139 LEU A O 1
ATOM 1184 N N . GLU A 1 140 ? 4.459 -2.997 -4.756 1.00 92.88 140 GLU A N 1
ATOM 1185 C CA . GLU A 1 140 ? 3.288 -3.793 -4.429 1.00 92.88 140 GLU A CA 1
ATOM 1186 C C . GLU A 1 140 ? 2.743 -3.466 -3.029 1.00 92.88 140 GLU A C 1
ATOM 1188 O O . GLU A 1 140 ? 3.506 -3.127 -2.119 1.00 92.88 140 GLU A O 1
ATOM 1193 N N . PRO A 1 141 ? 1.421 -3.572 -2.827 1.00 95.88 141 PRO A N 1
ATOM 1194 C CA . PRO A 1 141 ? 0.826 -3.490 -1.498 1.00 95.88 141 PRO A CA 1
ATOM 1195 C C . PRO A 1 141 ? 1.296 -4.642 -0.580 1.00 95.88 141 PRO A C 1
ATOM 1197 O O . PRO A 1 141 ? 1.688 -5.703 -1.067 1.00 95.88 141 PRO A O 1
ATOM 1200 N N . PRO A 1 142 ? 1.189 -4.499 0.757 1.00 96.62 142 PRO A N 1
ATOM 1201 C CA . PRO A 1 142 ? 1.649 -5.498 1.736 1.00 96.62 142 PRO A CA 1
ATOM 1202 C C . PRO A 1 142 ? 0.948 -6.870 1.666 1.00 96.62 142 PRO A C 1
ATOM 1204 O O . PRO A 1 142 ? 1.433 -7.825 2.279 1.00 96.62 142 PRO A O 1
ATOM 1207 N N . GLY A 1 143 ? -0.163 -6.984 0.929 1.00 96.44 143 GLY A N 1
ATOM 1208 C CA . GLY A 1 143 ? -1.029 -8.165 0.901 1.00 96.44 143 GLY A CA 1
ATOM 1209 C C . GLY A 1 143 ? -1.922 -8.278 2.148 1.00 96.44 143 GLY A C 1
ATOM 1210 O O . GLY A 1 143 ? -1.968 -7.341 2.950 1.00 96.44 143 GLY A O 1
ATOM 1211 N N . PRO A 1 144 ? -2.638 -9.404 2.325 1.00 97.75 144 PRO A N 1
ATOM 1212 C CA . PRO A 1 144 ? -3.505 -9.614 3.484 1.00 97.75 144 PRO A CA 1
ATOM 1213 C C . PRO A 1 144 ? -2.744 -9.567 4.810 1.00 97.75 144 PRO A C 1
ATOM 1215 O O . PRO A 1 144 ? -1.579 -9.969 4.878 1.00 97.75 144 PRO A O 1
ATOM 1218 N N . ILE A 1 145 ? -3.403 -9.100 5.873 1.00 97.94 145 ILE A N 1
ATOM 1219 C CA . ILE A 1 145 ? -2.813 -9.069 7.214 1.00 97.94 145 ILE A CA 1
ATOM 1220 C C . ILE A 1 145 ? -2.574 -10.507 7.687 1.00 97.94 145 ILE A C 1
ATOM 1222 O O . ILE A 1 145 ? -3.494 -11.323 7.678 1.00 97.94 145 ILE A O 1
ATOM 1226 N N . ASP A 1 146 ? -1.357 -10.822 8.135 1.00 94.38 146 ASP A N 1
ATOM 1227 C CA . ASP A 1 146 ? -1.033 -12.123 8.731 1.00 94.38 146 ASP A CA 1
ATOM 1228 C C . ASP A 1 146 ? -0.539 -11.953 10.167 1.00 94.38 146 ASP A C 1
ATOM 1230 O O . ASP A 1 146 ? 0.643 -11.727 10.435 1.00 94.38 146 ASP A O 1
ATOM 1234 N N . ASN A 1 147 ? -1.475 -12.088 11.100 1.00 93.31 147 ASN A N 1
ATOM 1235 C CA . ASN A 1 147 ? -1.209 -12.060 12.532 1.00 93.31 147 ASN A CA 1
ATOM 1236 C C . ASN A 1 147 ? -0.986 -13.465 13.116 1.00 93.31 147 ASN A C 1
ATOM 1238 O O . ASN A 1 147 ? -0.650 -13.591 14.294 1.00 93.31 147 ASN A O 1
ATOM 1242 N N . LYS A 1 148 ? -1.125 -14.542 12.326 1.00 89.62 148 LYS A N 1
ATOM 1243 C CA . LYS A 1 148 ? -0.936 -15.920 12.821 1.00 89.62 148 LYS A CA 1
ATOM 1244 C C . LYS A 1 148 ? 0.498 -16.147 13.283 1.00 89.62 148 LYS A C 1
ATOM 1246 O O . LYS A 1 148 ? 0.730 -16.898 14.228 1.00 89.62 148 LYS A O 1
ATOM 1251 N N . ILE A 1 149 ? 1.449 -15.443 12.668 1.00 86.81 149 ILE A N 1
ATOM 1252 C CA . ILE A 1 149 ? 2.867 -15.471 13.044 1.00 86.81 149 ILE A CA 1
ATOM 1253 C C . ILE A 1 149 ? 3.117 -15.023 14.491 1.00 86.81 149 ILE A C 1
ATOM 1255 O O . ILE A 1 149 ? 4.154 -15.369 15.061 1.00 86.81 149 ILE A O 1
ATOM 1259 N N . LEU A 1 150 ? 2.177 -14.275 15.084 1.00 88.00 150 LEU A N 1
ATOM 1260 C CA . LEU A 1 150 ? 2.280 -13.756 16.445 1.00 88.00 150 LEU A CA 1
ATOM 1261 C C . LEU A 1 150 ? 1.871 -14.780 17.508 1.00 88.00 150 LEU A C 1
ATOM 1263 O O . LEU A 1 150 ? 2.165 -14.580 18.688 1.00 88.00 150 LEU A O 1
ATOM 1267 N N . LEU A 1 151 ? 1.212 -15.866 17.102 1.00 85.19 151 LEU A N 1
ATOM 1268 C CA . LEU A 1 151 ? 0.662 -16.875 17.996 1.00 85.19 151 LEU A CA 1
ATOM 1269 C C . LEU A 1 151 ? 1.606 -18.079 18.146 1.00 85.19 151 LEU A C 1
ATOM 1271 O O . LEU A 1 151 ? 2.390 -18.428 17.253 1.00 85.19 151 LEU A O 1
ATOM 1275 N N . ILE A 1 152 ? 1.512 -18.739 19.300 1.00 78.75 152 ILE A N 1
ATOM 1276 C CA . ILE A 1 152 ? 2.005 -20.101 19.522 1.00 78.75 152 ILE A CA 1
ATOM 1277 C C . ILE A 1 152 ? 0.787 -21.021 19.592 1.00 78.75 152 ILE A C 1
ATOM 1279 O O . ILE A 1 152 ? -0.140 -20.773 20.363 1.00 78.75 152 ILE A O 1
ATOM 1283 N N . SER A 1 153 ? 0.799 -22.097 18.806 1.00 64.25 153 SER A N 1
ATOM 1284 C CA . SER A 1 153 ? -0.139 -23.206 18.976 1.00 64.25 153 SER A CA 1
ATOM 1285 C C . SER A 1 153 ? 0.567 -24.300 19.772 1.00 64.25 153 SER A C 1
ATOM 1287 O O . SER A 1 153 ? 1.509 -24.925 19.282 1.00 64.25 153 SER A O 1
ATOM 1289 N N . ASN A 1 154 ? 0.171 -24.499 21.030 1.00 59.66 154 ASN A N 1
ATOM 1290 C CA . ASN A 1 154 ? 0.663 -25.632 21.804 1.00 59.66 154 ASN A CA 1
ATOM 1291 C C . ASN A 1 154 ? -0.111 -26.883 21.365 1.00 59.66 154 ASN A C 1
ATOM 1293 O O . ASN A 1 154 ? -1.305 -26.992 21.615 1.00 59.66 154 ASN A O 1
ATOM 1297 N N . ASN A 1 155 ? 0.583 -27.847 20.750 1.00 53.22 155 ASN A N 1
ATOM 1298 C CA . ASN A 1 155 ? 0.040 -29.124 20.246 1.00 53.22 155 ASN A CA 1
ATOM 1299 C C . ASN A 1 155 ? -0.489 -30.091 21.337 1.00 53.22 155 ASN A C 1
ATOM 1301 O O . ASN A 1 155 ? -0.583 -31.295 21.106 1.00 53.22 155 ASN A O 1
ATOM 1305 N N . LYS A 1 156 ? -0.806 -29.611 22.543 1.00 55.25 156 LYS A N 1
ATOM 1306 C CA . LYS A 1 156 ? -1.456 -30.401 23.596 1.00 55.25 156 LYS A CA 1
ATOM 1307 C C . LYS A 1 156 ? -2.865 -29.845 23.784 1.00 55.25 156 LYS A C 1
ATOM 1309 O O . LYS A 1 156 ? -3.002 -28.674 24.120 1.00 55.25 156 LYS A O 1
ATOM 1314 N N . ASN A 1 157 ? -3.855 -30.694 23.499 1.00 50.56 157 ASN A N 1
ATOM 1315 C CA . ASN A 1 157 ? -5.300 -30.451 23.520 1.00 50.56 157 ASN A CA 1
ATOM 1316 C C . ASN A 1 157 ? -5.748 -29.254 24.385 1.00 50.56 157 ASN A C 1
ATOM 1318 O O . ASN A 1 157 ? -5.454 -29.199 25.578 1.00 50.56 157 ASN A O 1
ATOM 1322 N N . ASP A 1 158 ? -6.518 -28.354 23.764 1.00 52.34 158 ASP A N 1
ATOM 1323 C CA . ASP A 1 158 ? -7.342 -27.299 24.384 1.00 52.34 158 ASP A CA 1
ATOM 1324 C C . ASP A 1 158 ? -6.672 -26.034 24.950 1.00 52.34 158 ASP A C 1
ATOM 1326 O O . ASP A 1 158 ? -7.353 -25.168 25.505 1.00 52.34 158 ASP A O 1
ATOM 1330 N N . SER A 1 159 ? -5.366 -25.828 24.768 1.00 59.75 159 SER A N 1
ATOM 1331 C CA . SER A 1 159 ? -4.765 -24.544 25.166 1.00 59.75 159 SER A CA 1
ATOM 1332 C C . SER A 1 159 ? -5.078 -23.441 24.147 1.00 59.75 159 SER A C 1
ATOM 1334 O O . SER A 1 159 ? -4.639 -23.505 22.997 1.00 59.75 159 SER A O 1
ATOM 1336 N N . LYS A 1 160 ? -5.829 -22.417 24.582 1.00 65.94 160 LYS A N 1
ATOM 1337 C CA . LYS A 1 160 ? -6.121 -21.198 23.806 1.00 65.94 160 LYS A CA 1
ATOM 1338 C C . LYS A 1 160 ? -4.829 -20.590 23.229 1.00 65.94 160 LYS A C 1
ATOM 1340 O O . LYS A 1 160 ? -3.793 -20.644 23.893 1.00 65.94 160 LYS A O 1
ATOM 1345 N N . PRO A 1 161 ? -4.872 -20.001 22.020 1.00 70.06 161 PRO A N 1
ATOM 1346 C CA . PRO A 1 161 ? -3.692 -19.403 21.409 1.00 70.06 161 PRO A CA 1
ATOM 1347 C C . PRO A 1 161 ? -3.125 -18.289 22.298 1.00 70.06 161 PRO A C 1
ATOM 1349 O O . PRO A 1 161 ? -3.861 -17.440 22.804 1.00 70.06 161 PRO A O 1
ATOM 1352 N N . GLN A 1 162 ? -1.805 -18.3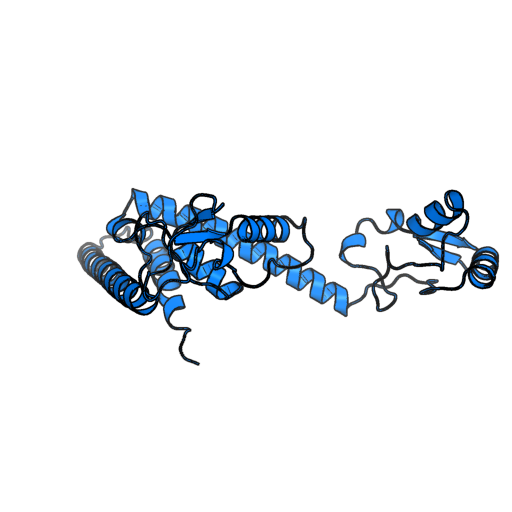09 22.483 1.00 74.56 162 GLN A N 1
ATOM 1353 C CA . GLN A 1 162 ? -1.066 -17.323 23.273 1.00 74.56 162 GLN A CA 1
ATOM 1354 C C . GLN A 1 162 ? -0.112 -16.531 22.383 1.00 74.56 162 GLN A C 1
ATOM 1356 O O . GLN A 1 162 ? 0.406 -17.054 21.389 1.00 74.56 162 GLN A O 1
ATOM 1361 N N . LEU A 1 163 ? 0.144 -15.276 22.757 1.00 80.31 163 LEU A N 1
ATOM 1362 C CA . LEU A 1 163 ? 1.149 -14.450 22.094 1.00 80.31 163 LEU A CA 1
ATOM 1363 C C . LEU A 1 163 ? 2.543 -15.030 22.330 1.00 80.31 163 LEU A C 1
ATOM 1365 O O . LEU A 1 163 ? 2.944 -15.320 23.457 1.00 80.31 163 LEU A O 1
ATOM 1369 N N . ARG A 1 164 ? 3.311 -15.186 21.253 1.00 78.12 164 ARG A N 1
ATOM 1370 C CA . ARG A 1 164 ? 4.707 -15.613 21.341 1.00 78.12 164 ARG A CA 1
ATOM 1371 C C . ARG A 1 164 ? 5.524 -14.523 22.036 1.00 78.12 164 ARG A C 1
ATOM 1373 O O . ARG A 1 164 ? 5.516 -13.376 21.605 1.00 78.12 164 ARG A O 1
ATOM 1380 N N . ALA A 1 165 ? 6.285 -14.889 23.067 1.00 70.12 165 ALA A N 1
ATOM 1381 C CA . ALA A 1 165 ? 7.074 -13.940 23.864 1.00 70.12 165 ALA A CA 1
ATOM 1382 C C . ALA A 1 165 ? 8.098 -13.119 23.047 1.00 70.12 165 ALA A C 1
ATOM 1384 O O . ALA A 1 165 ? 8.458 -12.015 23.439 1.00 70.12 165 ALA A O 1
ATOM 1385 N N . SER A 1 166 ? 8.555 -13.640 21.903 1.00 70.81 166 SER A N 1
ATOM 1386 C CA . SER A 1 166 ? 9.461 -12.959 20.967 1.00 70.81 166 SER A CA 1
ATOM 1387 C C . SER A 1 166 ? 8.755 -12.286 19.780 1.00 70.81 166 SER A C 1
ATOM 1389 O O . SER A 1 166 ? 9.426 -11.828 18.852 1.00 70.81 166 SER A O 1
ATOM 1391 N N . SER A 1 167 ? 7.418 -12.244 19.768 1.00 77.88 167 SER A N 1
ATOM 1392 C CA . SER A 1 167 ? 6.642 -11.608 18.701 1.00 77.88 167 SER A CA 1
ATOM 1393 C C . SER A 1 167 ? 6.971 -10.128 18.582 1.00 77.88 167 SER A C 1
ATOM 1395 O O . SER A 1 167 ? 6.814 -9.370 19.535 1.00 77.88 167 SER A O 1
ATOM 1397 N N . GLN A 1 168 ? 7.347 -9.702 17.377 1.00 89.44 168 GLN A N 1
ATOM 1398 C CA . GLN A 1 168 ? 7.427 -8.286 17.046 1.00 89.44 168 GLN A CA 1
ATOM 1399 C C . GLN A 1 168 ? 6.081 -7.829 16.483 1.00 89.44 168 GLN A C 1
ATOM 1401 O O . GLN A 1 168 ? 5.715 -8.166 15.354 1.00 89.44 168 GLN A O 1
ATOM 1406 N N . TYR A 1 169 ? 5.351 -7.057 17.278 1.00 93.31 169 TYR A N 1
ATOM 1407 C CA . TYR A 1 169 ? 4.077 -6.461 16.898 1.00 93.31 169 TYR A CA 1
ATOM 1408 C C . TYR A 1 169 ? 4.069 -4.964 17.200 1.00 93.31 169 TYR A C 1
ATOM 1410 O O . TYR A 1 169 ? 4.904 -4.457 17.951 1.00 93.31 169 TYR A O 1
ATOM 1418 N N . ARG A 1 170 ? 3.109 -4.263 16.603 1.00 95.19 170 ARG A N 1
ATOM 1419 C CA . ARG A 1 170 ? 2.767 -2.883 16.935 1.00 95.19 170 ARG A CA 1
ATOM 1420 C C . ARG A 1 170 ? 1.377 -2.861 17.558 1.00 95.19 170 ARG A C 1
ATOM 1422 O O . ARG A 1 170 ? 0.490 -3.546 17.057 1.00 95.19 170 ARG A O 1
ATOM 1429 N N . GLN A 1 171 ? 1.207 -2.099 18.634 1.00 95.12 171 GLN A N 1
ATOM 1430 C CA . GLN A 1 171 ? -0.115 -1.793 19.178 1.00 95.12 171 GLN A CA 1
ATOM 1431 C C . GLN A 1 171 ? -0.761 -0.706 18.318 1.00 95.12 171 GLN A C 1
ATOM 1433 O O . GLN A 1 171 ? -0.097 0.271 17.970 1.00 95.12 171 GLN A O 1
ATOM 1438 N N . ILE A 1 172 ? -2.024 -0.901 17.966 1.00 95.31 172 ILE A N 1
ATOM 1439 C CA . ILE A 1 172 ? -2.836 0.038 17.194 1.00 95.31 172 ILE A CA 1
ATOM 1440 C C . ILE A 1 172 ? -4.225 0.133 17.825 1.00 95.31 172 ILE A C 1
ATOM 1442 O O . ILE A 1 172 ? -4.694 -0.808 18.468 1.00 95.31 172 ILE A O 1
ATOM 1446 N N . GLN A 1 173 ? -4.888 1.270 17.648 1.00 94.00 173 GLN A N 1
ATOM 1447 C CA . GLN A 1 173 ? -6.289 1.421 18.036 1.00 94.00 173 GLN A CA 1
ATOM 1448 C C . GLN A 1 173 ? -7.183 0.504 17.182 1.00 94.00 173 GLN A C 1
ATOM 1450 O O . GLN A 1 173 ? -6.808 0.108 16.072 1.00 94.00 173 GLN A O 1
ATOM 1455 N N . ARG A 1 174 ? -8.361 0.135 17.699 1.00 93.50 174 ARG A N 1
ATOM 1456 C CA . ARG A 1 174 ? -9.276 -0.794 17.013 1.00 93.50 174 ARG A CA 1
ATOM 1457 C C . ARG A 1 174 ? -9.742 -0.222 15.680 1.00 93.50 174 ARG A C 1
ATOM 1459 O O . ARG A 1 174 ? -9.805 -0.925 14.683 1.00 93.50 174 ARG A O 1
ATOM 1466 N N . GLU A 1 175 ? -10.014 1.067 15.648 1.00 93.38 175 GLU A N 1
ATOM 1467 C CA . GLU A 1 175 ? -10.450 1.813 14.476 1.00 93.38 175 GLU A CA 1
ATOM 1468 C C . GLU A 1 175 ? -9.396 1.742 13.359 1.00 93.38 175 GLU A C 1
ATOM 1470 O O . GLU A 1 175 ? -9.721 1.524 12.193 1.00 93.38 175 GLU A O 1
ATOM 1475 N N . VAL A 1 176 ? -8.112 1.826 13.722 1.00 95.12 176 VAL A N 1
ATOM 1476 C CA . VAL A 1 176 ? -6.984 1.648 12.795 1.00 95.12 176 VAL A CA 1
ATOM 1477 C C . VAL A 1 176 ? -6.899 0.200 12.301 1.00 95.12 176 VAL A C 1
ATOM 1479 O O . VAL A 1 176 ? -6.624 -0.038 11.123 1.00 95.12 176 VAL A O 1
ATOM 1482 N N . TRP A 1 177 ? -7.171 -0.780 13.170 1.00 95.31 177 TRP A N 1
ATOM 1483 C CA . TRP A 1 177 ? -7.293 -2.182 12.764 1.00 95.31 177 TRP A CA 1
ATOM 1484 C C . TRP A 1 177 ? -8.423 -2.384 11.746 1.00 95.31 177 TRP A C 1
ATOM 1486 O O . TRP A 1 177 ? -8.183 -2.988 10.702 1.00 95.31 177 TRP A O 1
ATOM 1496 N N . LEU A 1 178 ? -9.618 -1.848 12.011 1.00 94.06 178 LEU A N 1
ATOM 1497 C CA . LEU A 1 178 ? -10.776 -1.932 11.115 1.00 94.06 178 LEU A CA 1
ATOM 1498 C C . LEU A 1 178 ? -10.475 -1.293 9.759 1.00 94.06 178 LEU A C 1
ATOM 1500 O O . LEU A 1 178 ? -10.775 -1.883 8.721 1.00 94.06 178 LEU A O 1
ATOM 1504 N N . PHE A 1 179 ? -9.798 -0.141 9.753 1.00 95.19 179 PHE A N 1
ATOM 1505 C CA . PHE A 1 179 ? -9.313 0.473 8.522 1.00 95.19 179 PHE A CA 1
ATOM 1506 C C . PHE A 1 179 ? -8.413 -0.490 7.737 1.00 95.19 179 PHE A C 1
ATOM 1508 O O . PHE A 1 179 ? -8.730 -0.810 6.591 1.00 95.19 179 PHE A O 1
ATOM 1515 N N . PHE A 1 180 ? -7.340 -1.023 8.333 1.00 96.50 180 PHE A N 1
ATOM 1516 C CA . PHE A 1 180 ? -6.454 -1.949 7.618 1.00 96.50 180 PHE A CA 1
ATOM 1517 C C . PHE A 1 180 ? -7.169 -3.225 7.168 1.00 96.50 180 PHE A C 1
ATOM 1519 O O . PHE A 1 180 ? -6.980 -3.663 6.032 1.00 96.50 180 PHE A O 1
ATOM 1526 N N . HIS A 1 181 ? -8.018 -3.798 8.017 1.00 95.06 181 HIS A N 1
ATOM 1527 C CA . HIS A 1 181 ? -8.786 -4.991 7.691 1.00 95.06 181 HIS A CA 1
ATOM 1528 C C . HIS A 1 181 ? -9.751 -4.741 6.522 1.00 95.06 181 HIS A C 1
ATOM 1530 O O . HIS A 1 181 ? -9.820 -5.562 5.615 1.00 95.06 181 HIS A O 1
ATOM 1536 N N . SER A 1 182 ? -10.406 -3.577 6.457 1.00 94.69 182 SER A N 1
ATOM 1537 C CA . SER A 1 182 ? -11.279 -3.217 5.327 1.00 94.69 182 SER A CA 1
ATOM 1538 C C . SER A 1 182 ? -10.529 -3.115 3.990 1.00 94.69 182 SER A C 1
ATOM 1540 O O . SER A 1 182 ? -11.089 -3.424 2.942 1.00 94.69 182 SER A O 1
ATOM 1542 N N . GLN A 1 183 ? -9.257 -2.693 4.011 1.00 94.19 183 GLN A N 1
ATOM 1543 C CA . GLN A 1 183 ? -8.455 -2.487 2.799 1.00 94.19 183 GLN A CA 1
ATOM 1544 C C . GLN A 1 183 ? -7.713 -3.749 2.336 1.00 94.19 183 GLN A C 1
ATOM 1546 O O . GLN A 1 183 ? -7.415 -3.892 1.146 1.00 94.19 183 GLN A O 1
ATOM 1551 N N . TYR A 1 184 ? -7.366 -4.639 3.270 1.00 96.62 184 TYR A N 1
ATOM 1552 C CA . TYR A 1 184 ? -6.446 -5.753 3.025 1.00 96.62 184 TYR A CA 1
ATOM 1553 C C . TYR A 1 184 ? -6.996 -7.127 3.419 1.00 96.62 184 TYR A C 1
ATOM 1555 O O . TYR A 1 184 ? -6.479 -8.142 2.947 1.00 96.62 184 TYR A O 1
ATOM 1563 N N . GLY A 1 185 ? -8.024 -7.180 4.264 1.00 95.88 185 GLY A N 1
ATOM 1564 C CA . GLY A 1 185 ? -8.510 -8.405 4.891 1.00 95.88 185 GLY A CA 1
ATOM 1565 C C . GLY A 1 185 ? -7.420 -9.125 5.689 1.00 95.88 185 GLY A C 1
ATOM 1566 O O . GLY A 1 185 ? -6.423 -8.539 6.122 1.00 95.88 185 GLY A O 1
ATOM 1567 N N . GLY A 1 186 ? -7.582 -10.437 5.844 1.00 94.94 186 GLY A N 1
ATOM 1568 C CA . GLY A 1 186 ? -6.624 -11.293 6.542 1.00 94.94 186 GLY A CA 1
ATOM 1569 C C . GLY A 1 186 ? -7.006 -11.522 8.003 1.00 94.94 186 GLY A C 1
ATOM 1570 O O . GLY A 1 186 ? -8.172 -11.735 8.313 1.00 94.94 186 GLY A O 1
ATOM 1571 N N . GLY A 1 187 ? -6.019 -11.568 8.897 1.00 91.56 187 GLY A N 1
ATOM 1572 C CA . GLY A 1 187 ? -6.224 -11.773 10.330 1.00 91.56 187 GLY A CA 1
ATOM 1573 C C . GLY A 1 187 ? -5.248 -12.770 10.968 1.00 91.56 187 GLY A C 1
ATOM 1574 O O . GLY A 1 187 ? -4.187 -13.065 10.409 1.00 91.56 187 GLY A O 1
ATOM 1575 N N . PRO A 1 188 ? -5.588 -13.320 12.150 1.00 92.19 188 PRO A N 1
ATOM 1576 C CA . PRO A 1 188 ? -6.758 -12.988 12.972 1.00 92.19 188 PRO A CA 1
ATOM 1577 C C . PRO A 1 188 ? -6.664 -11.597 13.619 1.00 92.19 188 PRO A C 1
ATOM 1579 O O . PRO A 1 188 ? -5.570 -11.052 13.787 1.00 92.19 188 PRO A O 1
ATOM 1582 N N . GLU A 1 189 ? -7.811 -11.046 14.017 1.00 92.50 189 GLU A N 1
ATOM 1583 C CA . GLU A 1 189 ? -7.852 -9.895 14.921 1.00 92.50 189 GLU A CA 1
ATOM 1584 C C . GLU A 1 189 ? -7.317 -10.305 16.294 1.00 92.50 189 GLU A C 1
ATOM 1586 O O . GLU A 1 189 ? -7.790 -11.281 16.884 1.00 92.50 189 GLU A O 1
ATOM 1591 N N . LEU A 1 190 ? -6.314 -9.570 16.781 1.00 91.75 190 LEU A N 1
ATOM 1592 C CA . LEU A 1 190 ? -5.665 -9.845 18.054 1.00 91.75 190 LEU A CA 1
ATOM 1593 C C . LEU A 1 190 ? -5.602 -8.601 18.943 1.00 91.75 190 LEU A C 1
ATOM 1595 O O . LEU A 1 190 ? -5.340 -7.506 18.448 1.00 91.75 190 LEU A O 1
ATOM 1599 N N . LEU A 1 191 ? -5.769 -8.791 20.253 1.00 91.50 191 LEU A N 1
ATOM 1600 C CA . LEU A 1 191 ? -5.624 -7.769 21.290 1.00 91.50 191 LEU A CA 1
ATOM 1601 C C . LEU A 1 191 ? -4.282 -7.898 22.019 1.00 91.50 191 LEU A C 1
ATOM 1603 O O . LEU A 1 191 ? -3.750 -8.995 22.205 1.00 91.50 191 LEU A O 1
ATOM 1607 N N . CYS A 1 192 ? -3.756 -6.771 22.493 1.00 89.38 192 CYS A N 1
ATOM 1608 C CA . CYS A 1 192 ? -2.553 -6.711 23.310 1.00 89.38 192 CYS A CA 1
ATOM 1609 C C . CYS A 1 192 ? -2.864 -7.119 24.755 1.00 89.38 192 CYS A C 1
ATOM 1611 O O . CYS A 1 192 ? -3.026 -6.269 25.630 1.00 89.38 192 CYS A O 1
ATOM 1613 N N . MET A 1 193 ? -2.946 -8.424 25.014 1.00 82.50 193 MET A N 1
ATOM 1614 C CA . MET A 1 193 ? -3.167 -8.962 26.357 1.00 82.50 193 MET A CA 1
ATOM 1615 C C . MET A 1 193 ? -2.113 -10.014 26.722 1.00 82.50 193 MET A C 1
ATOM 1617 O O . MET A 1 193 ? -1.727 -10.808 25.864 1.00 82.50 193 MET A O 1
ATOM 1621 N N . PRO A 1 194 ? -1.646 -10.047 27.985 1.00 61.28 194 PRO A N 1
ATOM 1622 C CA . PRO A 1 194 ? -0.659 -11.026 28.444 1.00 61.28 194 PRO A CA 1
ATOM 1623 C C . PRO A 1 194 ? -1.245 -12.435 28.656 1.00 61.28 194 PRO A C 1
ATOM 1625 O O . PRO A 1 194 ? -0.490 -13.394 28.790 1.00 61.28 194 PRO A O 1
ATOM 1628 N N . GLU A 1 195 ? -2.573 -12.567 28.707 1.00 67.56 195 GLU A N 1
ATOM 1629 C CA . GLU A 1 195 ? -3.280 -13.822 28.986 1.00 67.56 195 GLU A CA 1
ATOM 1630 C C . GLU A 1 195 ? -3.662 -14.608 27.714 1.00 67.56 195 GLU A C 1
ATOM 1632 O O . GLU A 1 195 ? -3.245 -14.304 26.596 1.00 67.56 195 GLU A O 1
ATOM 1637 N N . ASN A 1 196 ? -4.474 -15.655 27.888 1.00 73.25 196 ASN A N 1
ATOM 1638 C CA . ASN A 1 196 ? -5.060 -16.412 26.788 1.00 73.25 196 ASN A CA 1
ATOM 1639 C C . ASN A 1 196 ? -5.909 -15.503 25.899 1.00 73.25 196 ASN A C 1
ATOM 1641 O O . ASN A 1 196 ? -6.856 -14.872 26.371 1.00 73.25 196 ASN A O 1
ATOM 1645 N N . HIS A 1 197 ? -5.619 -15.508 24.600 1.00 75.69 197 HIS A N 1
ATOM 1646 C CA . HIS A 1 197 ? -6.375 -14.700 23.661 1.00 75.69 197 HIS A CA 1
ATOM 1647 C C . HIS A 1 197 ? -7.851 -15.146 23.632 1.00 75.69 197 HIS A C 1
ATOM 1649 O O . HIS A 1 197 ? -8.117 -16.359 23.626 1.00 75.69 197 HIS A O 1
ATOM 1655 N N . PRO A 1 198 ? -8.828 -14.214 23.622 1.00 80.38 198 PRO A N 1
ATOM 1656 C CA . PRO A 1 198 ? -10.229 -14.572 23.470 1.00 80.38 198 PRO A CA 1
ATOM 1657 C C . PRO A 1 198 ? -10.437 -15.346 22.167 1.00 80.38 198 PRO A C 1
ATOM 1659 O O . PRO A 1 198 ? -9.733 -15.148 21.171 1.00 80.38 198 PRO A O 1
ATOM 1662 N N . THR A 1 199 ? -11.418 -16.248 22.176 1.00 83.56 199 THR A N 1
ATOM 1663 C CA . THR A 1 199 ? -11.905 -16.850 20.934 1.00 83.56 199 THR A CA 1
ATOM 1664 C C . THR A 1 199 ? -12.490 -15.751 20.048 1.00 83.56 199 THR A C 1
ATOM 1666 O O . THR A 1 199 ? -12.938 -14.720 20.552 1.00 83.56 199 THR A O 1
ATOM 1669 N N . ALA A 1 200 ? -12.517 -15.969 18.731 1.00 83.50 200 ALA A N 1
ATOM 1670 C CA . ALA A 1 200 ? -13.097 -15.000 17.799 1.00 83.50 200 ALA A CA 1
ATOM 1671 C C . ALA A 1 200 ? -14.547 -14.637 18.172 1.00 83.50 200 ALA A C 1
ATOM 1673 O O . ALA A 1 200 ? -14.940 -13.483 18.083 1.00 83.50 200 ALA A O 1
ATOM 1674 N N . GLU A 1 201 ? -15.318 -15.609 18.662 1.00 86.25 201 GLU A N 1
ATOM 1675 C CA . GLU A 1 201 ? -16.679 -15.394 19.159 1.00 86.25 201 GLU A CA 1
ATOM 1676 C C . GLU A 1 201 ? -16.722 -14.466 20.375 1.00 86.25 201 GLU A C 1
ATOM 1678 O O . GLU A 1 201 ? -17.443 -13.472 20.357 1.00 86.25 201 GLU A O 1
ATOM 1683 N N . LYS A 1 202 ? -15.874 -14.709 21.383 1.00 87.00 202 LYS A N 1
ATOM 1684 C CA . LYS A 1 202 ? -15.829 -13.851 22.571 1.00 87.00 202 LYS A CA 1
ATOM 1685 C C . LYS A 1 202 ? -15.351 -12.437 22.248 1.00 87.00 202 LYS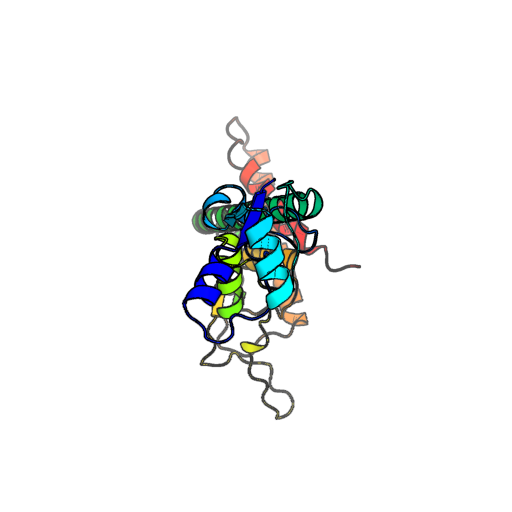 A C 1
ATOM 1687 O O . LYS A 1 202 ? -15.811 -11.482 22.867 1.00 87.00 202 LYS A O 1
ATOM 1692 N N . LEU A 1 203 ? -14.440 -12.300 21.284 1.00 87.81 203 LEU A N 1
ATOM 1693 C CA . LEU A 1 203 ? -13.982 -10.998 20.811 1.00 87.81 203 LEU A CA 1
ATOM 1694 C C . LEU A 1 203 ? -15.104 -10.224 20.107 1.00 87.81 203 LEU A C 1
ATOM 1696 O O . LEU A 1 203 ? -15.254 -9.030 20.357 1.00 87.81 203 LEU A O 1
ATOM 1700 N N . ARG A 1 204 ? -15.921 -10.896 19.284 1.00 88.06 204 ARG A N 1
ATOM 1701 C CA . ARG A 1 204 ? -17.103 -10.281 18.656 1.00 88.06 204 ARG A CA 1
ATOM 1702 C C . ARG A 1 204 ? -18.131 -9.833 19.689 1.00 88.06 204 ARG A C 1
ATOM 1704 O O . ARG A 1 204 ? -18.610 -8.709 19.603 1.00 88.06 204 ARG A O 1
ATOM 1711 N N . GLU A 1 205 ? -18.427 -10.669 20.685 1.00 91.50 205 GLU A N 1
ATOM 1712 C CA . GLU A 1 205 ? -19.331 -10.298 21.784 1.00 91.50 205 GLU A CA 1
ATOM 1713 C C . GLU A 1 205 ? -18.836 -9.055 22.531 1.00 91.50 205 GLU A C 1
ATOM 1715 O O . GLU A 1 205 ? -19.590 -8.101 22.702 1.00 91.50 205 GLU A O 1
ATOM 1720 N N . LEU A 1 206 ? -17.558 -9.051 22.936 1.00 90.44 206 LEU A N 1
ATOM 1721 C CA . LEU A 1 206 ? -16.948 -7.915 23.630 1.00 90.44 206 LEU A CA 1
ATOM 1722 C C . LEU A 1 206 ? -17.024 -6.645 22.779 1.00 90.44 206 LEU A C 1
ATOM 1724 O O . LEU A 1 206 ? -17.404 -5.593 23.277 1.00 90.44 206 LEU A O 1
ATOM 1728 N N . THR A 1 207 ? -16.685 -6.750 21.496 1.00 89.56 207 THR A N 1
ATOM 1729 C CA . THR A 1 207 ? -16.735 -5.617 20.568 1.00 89.56 207 THR A CA 1
ATOM 1730 C C . THR A 1 207 ? -18.139 -5.046 20.468 1.00 89.56 207 THR A C 1
ATOM 1732 O O . THR A 1 207 ? -18.309 -3.837 20.581 1.00 89.56 207 THR A O 1
ATOM 1735 N N . SER A 1 208 ? -19.141 -5.910 20.290 1.00 89.69 208 SER A N 1
ATOM 1736 C CA . SER A 1 208 ? -20.532 -5.488 20.153 1.00 89.69 208 SER A CA 1
ATOM 1737 C C . SER A 1 208 ? -21.030 -4.780 21.416 1.00 89.69 208 SER A C 1
ATOM 1739 O O . SER A 1 208 ? -21.670 -3.734 21.323 1.00 89.69 208 SER A O 1
ATOM 1741 N N . GLU A 1 209 ? -20.668 -5.283 22.600 1.00 93.88 209 GLU A N 1
ATOM 1742 C CA . GLU A 1 209 ? -20.991 -4.630 23.873 1.00 93.88 209 GLU A CA 1
ATOM 1743 C C . GLU A 1 209 ? -20.331 -3.245 23.989 1.00 93.88 209 GLU A C 1
ATOM 1745 O O . GLU A 1 209 ? -20.974 -2.274 24.390 1.00 93.88 209 GLU A O 1
ATOM 1750 N N . VAL A 1 210 ? -19.049 -3.132 23.626 1.00 92.25 210 VAL A N 1
ATOM 1751 C CA . VAL A 1 210 ? -18.324 -1.854 23.653 1.00 92.25 210 VAL A CA 1
ATOM 1752 C C . VAL A 1 210 ? -18.925 -0.861 22.661 1.00 92.25 210 VAL A C 1
ATOM 1754 O O . VAL A 1 210 ? -19.163 0.292 23.015 1.00 92.25 210 VAL A O 1
ATOM 1757 N N . GLN A 1 211 ? -19.237 -1.310 21.447 1.00 89.62 211 GLN A N 1
ATOM 1758 C CA . GLN A 1 211 ? -19.862 -0.482 20.423 1.00 89.62 211 GLN A CA 1
ATOM 1759 C C . GLN A 1 211 ? -21.218 0.059 20.890 1.00 89.62 211 GLN A C 1
ATOM 1761 O O . GLN A 1 211 ? -21.487 1.247 20.727 1.00 89.62 211 GLN A O 1
ATOM 1766 N N . GLN A 1 212 ? -22.045 -0.770 21.536 1.00 90.88 212 GLN A N 1
ATOM 1767 C CA . GLN A 1 212 ? -23.318 -0.332 22.118 1.00 90.88 212 GLN A CA 1
ATOM 1768 C C . GLN A 1 212 ? -23.127 0.740 23.199 1.00 90.88 212 GLN A C 1
ATOM 1770 O O . GLN A 1 212 ? -23.876 1.716 23.224 1.00 90.88 212 GLN A O 1
ATOM 1775 N N . LYS A 1 213 ? -22.115 0.603 24.067 1.00 93.12 213 LYS A N 1
ATOM 1776 C CA . LYS A 1 213 ? -21.796 1.616 25.092 1.00 93.12 213 LYS A CA 1
ATOM 1777 C C . LYS A 1 213 ? -21.374 2.944 24.469 1.00 93.12 213 LYS A C 1
ATOM 1779 O O . LYS A 1 213 ? -21.872 3.989 24.888 1.00 93.12 213 LYS A O 1
ATOM 1784 N N . ILE A 1 214 ? -20.510 2.903 23.452 1.00 90.00 214 ILE A N 1
ATOM 1785 C CA . ILE A 1 214 ? -20.071 4.109 22.737 1.00 90.00 214 ILE A CA 1
ATOM 1786 C C . ILE A 1 214 ? -21.274 4.782 22.066 1.00 90.00 214 ILE A C 1
ATOM 1788 O O . ILE A 1 214 ? -21.490 5.975 22.258 1.00 90.00 214 ILE A O 1
ATOM 1792 N N . MET A 1 215 ? -22.107 4.019 21.352 1.00 88.19 215 MET A N 1
ATOM 1793 C CA . MET A 1 215 ? -23.311 4.547 20.701 1.00 88.19 215 MET A CA 1
ATOM 1794 C C . MET A 1 215 ? -24.296 5.171 21.694 1.00 88.19 215 MET A C 1
ATOM 1796 O O . MET A 1 215 ? -24.755 6.286 21.472 1.00 88.19 215 MET A O 1
ATOM 1800 N N . SER A 1 216 ? -24.572 4.506 22.817 1.00 90.38 216 SER A N 1
ATOM 1801 C CA . SER A 1 216 ? -25.464 5.043 23.851 1.00 90.38 216 SER A CA 1
ATOM 1802 C C . SER A 1 216 ? -24.923 6.335 24.473 1.00 90.38 216 SER A C 1
ATOM 1804 O O . SER A 1 216 ? -25.699 7.235 24.799 1.00 90.38 216 SER A O 1
ATOM 1806 N N . THR A 1 217 ? -23.600 6.451 24.608 1.00 89.44 217 THR A N 1
ATOM 1807 C CA . THR A 1 217 ? -22.950 7.659 25.132 1.00 89.44 217 THR A CA 1
ATOM 1808 C C . THR A 1 217 ? -23.023 8.809 24.125 1.00 89.44 217 THR A C 1
ATOM 1810 O O . THR A 1 217 ? -23.329 9.934 24.512 1.00 89.44 217 THR A O 1
ATOM 1813 N N . LEU A 1 218 ? -22.818 8.527 22.833 1.00 86.62 218 LEU A N 1
ATOM 1814 C CA . LEU A 1 218 ? -23.016 9.503 21.754 1.00 86.62 218 LEU A CA 1
ATOM 1815 C C . LEU A 1 218 ? -24.459 10.017 21.718 1.00 86.62 218 LEU A C 1
ATOM 1817 O O . LEU A 1 218 ? -24.679 11.220 21.664 1.00 86.62 218 LEU A O 1
ATOM 1821 N N . GLU A 1 219 ? -25.443 9.117 21.782 1.00 85.81 219 GLU A N 1
ATOM 1822 C CA . GLU A 1 219 ? -26.863 9.487 21.740 1.00 85.81 219 GLU A CA 1
ATOM 1823 C C . GLU A 1 219 ? -27.278 10.350 22.934 1.00 85.81 219 GLU A C 1
ATOM 1825 O O . GLU A 1 219 ? -28.026 11.311 22.760 1.00 85.81 219 GLU A O 1
ATOM 1830 N N . SER A 1 220 ? -26.776 10.033 24.131 1.00 86.31 220 SER A N 1
ATOM 1831 C CA . SER A 1 220 ? -27.049 10.824 25.339 1.00 86.31 220 SER A CA 1
ATOM 1832 C C . SER A 1 220 ? -26.522 12.253 25.197 1.00 86.31 220 SER A C 1
ATOM 1834 O O . SER A 1 220 ? -27.244 13.202 25.482 1.00 86.31 220 SER A O 1
ATOM 1836 N N . ARG A 1 221 ? -25.305 12.413 24.667 1.00 81.81 221 ARG A N 1
ATOM 1837 C CA . ARG A 1 221 ? -24.701 13.733 24.434 1.00 81.81 221 ARG A CA 1
ATOM 1838 C C . ARG A 1 221 ? -25.422 14.546 23.381 1.00 81.81 221 ARG A C 1
ATOM 1840 O O . ARG A 1 221 ? -25.662 15.728 23.580 1.00 81.81 221 ARG A O 1
ATOM 1847 N N . LYS A 1 222 ? -25.833 13.900 22.295 1.00 79.12 222 LYS A N 1
ATOM 1848 C CA . LYS A 1 222 ? -26.604 14.565 21.251 1.00 79.12 222 LYS A CA 1
ATOM 1849 C C . LYS A 1 222 ? -27.914 15.148 21.786 1.00 79.12 222 LYS A C 1
ATOM 1851 O O . LYS A 1 222 ? -28.314 16.238 21.396 1.00 79.12 222 LYS A O 1
ATOM 1856 N N . GLN A 1 223 ? -28.579 14.427 22.691 1.00 78.06 223 GLN A N 1
ATOM 1857 C CA . GLN A 1 223 ? -29.799 14.912 23.342 1.00 78.06 223 GLN A CA 1
ATOM 1858 C C . GLN A 1 223 ? -29.532 16.090 24.288 1.00 78.06 223 GLN A C 1
ATOM 1860 O O . GLN A 1 223 ? -30.376 16.980 24.382 1.00 78.06 223 GLN A O 1
ATOM 1865 N N . GLU A 1 224 ? -28.382 16.110 24.966 1.00 74.44 224 GLU A N 1
ATOM 1866 C CA . GLU A 1 224 ? -27.939 17.241 25.791 1.00 74.44 224 GLU A CA 1
ATOM 1867 C C . GLU A 1 224 ? -27.661 18.479 24.916 1.00 74.44 224 GLU A C 1
ATOM 1869 O O . GLU A 1 224 ? -28.240 19.536 25.166 1.00 74.44 224 GLU A O 1
ATOM 1874 N N . ASP A 1 225 ? -26.922 18.333 23.814 1.00 65.69 225 ASP A N 1
ATOM 1875 C CA . ASP A 1 225 ? -26.611 19.430 22.883 1.00 65.69 225 ASP A CA 1
ATOM 1876 C C . ASP A 1 225 ? -27.854 19.995 22.173 1.00 65.69 225 ASP A C 1
ATOM 1878 O O . ASP A 1 225 ? -28.002 21.213 22.035 1.00 65.69 225 ASP A O 1
ATOM 1882 N N . ASP A 1 226 ? -28.785 19.135 21.746 1.00 65.19 226 ASP A N 1
ATOM 1883 C CA . ASP A 1 226 ? -30.060 19.560 21.149 1.00 65.19 226 ASP A CA 1
ATOM 1884 C C . ASP A 1 226 ? -30.955 20.291 22.171 1.00 65.19 226 ASP A C 1
ATOM 1886 O O . ASP A 1 226 ? -31.820 21.087 21.792 1.00 65.19 226 ASP A O 1
ATOM 1890 N N . SER A 1 227 ? -30.745 20.052 23.472 1.00 59.31 227 SER A N 1
ATOM 1891 C CA . SER A 1 227 ? -31.449 20.747 24.555 1.00 59.31 227 SER A CA 1
ATOM 1892 C C . SER A 1 227 ? -30.797 22.077 24.965 1.00 59.31 227 SER A C 1
ATOM 1894 O O . SER A 1 227 ? -31.485 22.935 25.525 1.00 59.31 227 SER A O 1
ATOM 1896 N N . GLU A 1 228 ? -29.514 22.283 24.639 1.00 57.31 228 GLU A N 1
ATOM 1897 C CA . GLU A 1 228 ? -28.718 23.458 25.028 1.00 57.31 228 GLU A CA 1
ATOM 1898 C C . GLU A 1 228 ? -28.472 24.487 23.901 1.00 57.31 228 GLU A C 1
ATOM 1900 O O . GLU A 1 228 ? -27.954 25.573 24.174 1.00 57.31 228 GLU A O 1
ATOM 1905 N N . GLN A 1 229 ? -28.863 24.235 22.643 1.00 51.44 229 GLN A N 1
ATOM 1906 C CA . GLN A 1 229 ? -28.499 25.126 21.526 1.00 51.44 229 GLN A CA 1
ATOM 1907 C C . GLN A 1 229 ? -29.166 26.518 21.535 1.00 51.44 229 GLN A C 1
ATOM 1909 O O . GLN A 1 229 ? -30.217 26.761 20.936 1.00 51.44 229 GLN A O 1
ATOM 1914 N N . GLY A 1 230 ? -28.429 27.473 22.112 1.00 41.75 230 GLY A N 1
ATOM 1915 C CA . GLY A 1 230 ? -28.168 28.793 21.542 1.00 41.75 230 GLY A CA 1
ATOM 1916 C C . GLY A 1 230 ? -26.753 28.867 20.933 1.00 41.75 230 GLY A C 1
ATOM 1917 O O . GLY A 1 230 ? -25.777 29.004 21.655 1.00 41.75 230 GLY A O 1
ATOM 1918 N N . ASP A 1 231 ? -26.677 28.810 19.601 1.00 44.56 231 ASP A N 1
ATOM 1919 C CA . ASP A 1 231 ? -25.699 29.472 18.704 1.00 44.56 231 ASP A CA 1
ATOM 1920 C C . ASP A 1 231 ? -24.194 29.076 18.624 1.00 44.56 231 ASP A C 1
ATOM 1922 O O . ASP A 1 231 ? -23.447 29.817 17.993 1.00 44.56 231 ASP A O 1
ATOM 1926 N N . ASP A 1 232 ? -23.707 27.922 19.119 1.00 44.34 232 ASP A N 1
ATOM 1927 C CA . ASP A 1 232 ? -22.307 27.489 18.814 1.00 44.34 232 ASP A CA 1
ATOM 1928 C C . ASP A 1 232 ? -22.095 25.971 18.573 1.00 44.34 232 ASP A C 1
ATOM 1930 O O . ASP A 1 232 ? -21.147 25.345 19.037 1.00 44.34 232 ASP A O 1
ATOM 1934 N N . SER A 1 233 ? -22.990 25.350 17.796 1.00 47.97 233 SER A N 1
ATOM 1935 C CA . SER A 1 233 ? -23.026 23.897 17.491 1.00 47.97 233 SER A CA 1
ATOM 1936 C C . SER A 1 233 ? -21.978 23.397 16.464 1.00 47.97 233 SER A C 1
ATOM 1938 O O . SER A 1 233 ? -21.952 22.230 16.066 1.00 47.97 233 SER A O 1
ATOM 1940 N N . SER A 1 234 ? -21.087 24.259 15.965 1.00 45.28 234 SER A N 1
ATOM 1941 C CA . SER A 1 234 ? -20.285 23.927 14.770 1.00 45.28 234 SER A CA 1
ATOM 1942 C C . SER A 1 234 ? -19.117 22.953 15.008 1.00 45.28 234 SER A C 1
ATOM 1944 O O . SER A 1 234 ? -18.620 22.361 14.046 1.00 45.28 234 SER A O 1
ATOM 1946 N N . TYR A 1 235 ? -18.715 22.733 16.265 1.00 43.31 235 TYR A N 1
ATOM 1947 C CA . TYR A 1 235 ? -17.592 21.855 16.628 1.00 43.31 235 TYR A CA 1
ATOM 1948 C C . TYR A 1 235 ? -17.991 20.397 16.916 1.00 43.31 235 TYR A C 1
ATOM 1950 O O . TYR A 1 235 ? -17.167 19.504 16.723 1.00 43.31 235 TYR A O 1
ATOM 1958 N N . PHE A 1 236 ? -19.249 20.128 17.288 1.00 46.19 236 PHE A N 1
ATOM 1959 C CA . PHE A 1 236 ? -19.732 18.776 17.617 1.00 46.19 236 PHE A CA 1
ATOM 1960 C C . PHE A 1 236 ? -20.175 17.962 16.386 1.00 46.19 236 PHE A C 1
ATOM 1962 O O . PHE A 1 236 ? -19.978 16.749 16.323 1.00 46.19 236 PHE A O 1
ATOM 1969 N N . LEU A 1 237 ? -20.683 18.611 15.334 1.00 41.97 237 LEU A N 1
ATOM 1970 C CA . LEU A 1 237 ? -21.127 17.931 14.104 1.00 41.97 237 LEU A CA 1
ATOM 1971 C C . LEU A 1 237 ? -20.004 17.204 13.321 1.00 41.97 237 LEU A C 1
ATOM 1973 O O . LEU A 1 237 ? -20.241 16.089 12.842 1.00 41.97 237 LEU A O 1
ATOM 1977 N N . PRO A 1 238 ? -18.780 17.759 13.177 1.00 45.59 238 PRO A N 1
ATOM 1978 C CA . PRO A 1 238 ? -17.659 17.043 12.561 1.00 45.59 238 PRO A CA 1
ATOM 1979 C C . PRO A 1 238 ? -17.244 15.811 13.371 1.00 45.59 238 PRO A C 1
ATOM 1981 O O . PRO A 1 238 ? -16.847 14.795 12.804 1.00 45.59 238 PRO A O 1
ATOM 1984 N N . PHE A 1 239 ? -17.352 15.902 14.694 1.00 49.44 239 PHE A N 1
ATOM 1985 C CA . PHE A 1 239 ? -16.996 14.851 15.633 1.00 49.44 239 PHE A CA 1
ATOM 1986 C C . PHE A 1 239 ? -17.976 13.672 15.548 1.00 49.44 239 PHE A C 1
ATOM 1988 O O . PHE A 1 239 ? -17.556 12.548 15.269 1.00 49.44 239 PHE A O 1
ATOM 1995 N N . GLU A 1 240 ? -19.285 13.925 15.640 1.00 49.50 240 GLU A N 1
ATOM 1996 C CA . GLU A 1 240 ? -20.318 12.888 15.505 1.00 49.50 240 GLU A CA 1
ATOM 1997 C C . GLU A 1 240 ? -20.290 12.201 14.135 1.00 49.50 240 GLU A C 1
ATOM 1999 O O . GLU A 1 240 ? -20.385 10.974 14.045 1.00 49.50 240 GLU A O 1
ATOM 2004 N N . SER A 1 241 ? -20.120 12.975 13.055 1.00 51.34 241 SER A N 1
ATOM 2005 C CA . SER A 1 241 ? -20.090 12.431 11.695 1.00 51.34 241 SER A CA 1
ATOM 2006 C C . SER A 1 241 ? -18.880 11.522 11.458 1.00 51.34 241 SER A C 1
ATOM 2008 O O . SER A 1 241 ? -19.000 10.546 10.716 1.00 51.34 241 SER A O 1
ATOM 2010 N N . ASN A 1 242 ? -17.728 11.819 12.067 1.00 53.41 242 ASN A N 1
ATOM 2011 C CA . ASN A 1 242 ? -16.513 11.017 11.918 1.00 53.41 242 ASN A CA 1
ATOM 2012 C C . ASN A 1 242 ? -16.563 9.740 12.767 1.00 53.41 242 ASN A C 1
ATOM 2014 O O . ASN A 1 242 ? -16.216 8.672 12.258 1.00 53.41 242 ASN A O 1
ATOM 2018 N N . VAL A 1 243 ? -17.061 9.809 14.011 1.00 52.53 243 VAL A N 1
ATOM 2019 C CA . VAL A 1 243 ? -17.259 8.607 14.841 1.00 52.53 243 VAL A CA 1
ATOM 2020 C C . VAL A 1 243 ? -18.308 7.692 14.207 1.00 52.53 243 VAL A C 1
ATOM 2022 O O . VAL A 1 243 ? -18.045 6.508 14.009 1.00 52.53 243 VAL A O 1
ATOM 2025 N N . ALA A 1 244 ? -19.462 8.224 13.793 1.00 50.91 244 ALA A N 1
ATOM 2026 C CA . ALA A 1 244 ? -20.506 7.428 13.147 1.00 50.91 244 ALA A CA 1
ATOM 2027 C C . ALA A 1 244 ? -20.021 6.783 11.835 1.00 50.91 244 ALA A C 1
ATOM 2029 O O . ALA A 1 244 ? -20.272 5.600 11.600 1.00 50.91 244 ALA A O 1
ATOM 2030 N N . ALA A 1 245 ? -19.270 7.513 11.001 1.00 56.62 245 ALA A N 1
ATOM 2031 C CA . ALA A 1 245 ? -18.703 6.964 9.769 1.00 56.62 245 ALA A CA 1
ATOM 2032 C C . ALA A 1 245 ? -17.738 5.795 10.041 1.00 56.62 245 ALA A C 1
ATOM 2034 O O . ALA A 1 245 ? -17.819 4.776 9.356 1.00 56.62 245 ALA A O 1
ATOM 2035 N N . LEU A 1 246 ? -16.890 5.888 11.071 1.00 53.22 246 LEU A N 1
ATOM 2036 C CA . LEU A 1 246 ? -15.989 4.800 11.469 1.00 53.22 246 LEU A CA 1
ATOM 2037 C C . LEU A 1 246 ? -16.762 3.579 11.995 1.00 53.22 246 LEU A C 1
ATOM 2039 O O . LEU A 1 246 ? -16.461 2.450 11.606 1.00 53.22 246 LEU A O 1
ATOM 2043 N N . MET A 1 247 ? -17.814 3.795 12.790 1.00 53.28 247 MET A N 1
ATOM 2044 C CA . MET A 1 247 ? -18.630 2.720 13.375 1.00 53.28 247 MET A CA 1
ATOM 2045 C C . MET A 1 247 ? -19.556 2.009 12.373 1.00 53.28 247 MET A C 1
ATOM 2047 O O . MET A 1 247 ? -19.967 0.875 12.614 1.00 53.28 247 MET A O 1
ATOM 2051 N N . THR A 1 248 ? -19.895 2.636 11.241 1.00 49.56 248 THR A N 1
ATOM 2052 C CA . THR A 1 248 ? -20.754 2.014 10.208 1.00 49.56 248 THR A CA 1
ATOM 2053 C C . THR A 1 248 ? -20.033 0.990 9.326 1.00 49.56 248 THR A C 1
ATOM 2055 O O . THR A 1 248 ? -20.697 0.191 8.664 1.00 49.56 248 THR A O 1
ATOM 2058 N N . THR A 1 249 ? -18.696 0.962 9.337 1.00 46.78 249 THR A N 1
ATOM 2059 C CA . THR A 1 249 ? -17.898 0.023 8.521 1.00 46.78 249 THR A CA 1
ATOM 2060 C C . THR A 1 249 ? -17.913 -1.424 9.034 1.00 46.78 249 THR A C 1
ATOM 2062 O O . THR A 1 249 ? -17.651 -2.344 8.257 1.00 46.78 249 THR A O 1
ATOM 2065 N N . ASP A 1 250 ? -18.333 -1.642 10.286 1.00 43.28 250 ASP A N 1
ATOM 2066 C CA . ASP A 1 250 ? -18.429 -2.956 10.949 1.00 43.28 250 ASP A CA 1
ATOM 2067 C C . ASP A 1 250 ? -19.614 -3.820 10.454 1.00 43.28 250 ASP A C 1
ATOM 2069 O O . ASP A 1 250 ? -19.806 -4.953 10.880 1.00 43.28 250 ASP A O 1
ATOM 2073 N N . ARG A 1 251 ? -20.436 -3.308 9.524 1.00 37.81 251 ARG A N 1
ATOM 2074 C CA . ARG A 1 251 ? -21.604 -4.022 8.963 1.00 37.81 251 ARG A CA 1
ATOM 2075 C C . ARG A 1 251 ? -21.316 -4.831 7.691 1.00 37.81 251 ARG A C 1
ATOM 2077 O O . ARG A 1 251 ? -22.258 -5.281 7.047 1.00 37.81 251 ARG A O 1
ATOM 2084 N N . SER A 1 252 ? -20.051 -5.006 7.309 1.00 33.81 252 SER A N 1
ATOM 2085 C CA . SER A 1 252 ? -19.685 -5.567 5.994 1.00 33.81 252 SER A CA 1
ATOM 2086 C C . SER A 1 252 ? -19.416 -7.080 5.975 1.00 33.81 252 SER A C 1
ATOM 2088 O O . SER A 1 252 ? -19.120 -7.607 4.909 1.00 33.81 252 SER A O 1
ATOM 2090 N N . ASP A 1 253 ? -19.543 -7.787 7.103 1.00 35.12 253 ASP A N 1
ATOM 2091 C CA . ASP A 1 253 ? -19.285 -9.240 7.190 1.00 35.12 253 ASP A CA 1
ATOM 2092 C C . ASP A 1 253 ? -20.521 -10.123 6.894 1.00 35.12 253 ASP A C 1
ATOM 2094 O O . ASP A 1 253 ? -20.554 -11.309 7.221 1.00 35.12 253 ASP A O 1
ATOM 2098 N N . GLU A 1 254 ? -21.531 -9.577 6.216 1.00 32.03 254 GLU A N 1
ATOM 2099 C CA . GLU A 1 254 ? -22.616 -10.354 5.608 1.00 32.03 254 GLU A CA 1
ATOM 2100 C C . GLU A 1 254 ? -22.629 -10.126 4.090 1.00 32.03 254 GLU A C 1
ATOM 2102 O O . GLU A 1 254 ? -23.334 -9.232 3.636 1.00 32.03 254 GLU A O 1
ATOM 2107 N N . VAL A 1 255 ? -21.827 -10.890 3.327 1.00 28.23 255 VAL A N 1
ATOM 2108 C CA . VAL A 1 255 ? -22.137 -11.544 2.022 1.00 28.23 255 VAL A CA 1
ATOM 2109 C C . VAL A 1 255 ? -20.977 -12.459 1.621 1.00 28.23 255 VAL A C 1
ATOM 2111 O O . VAL A 1 255 ? -19.829 -11.973 1.529 1.00 28.23 255 VAL A O 1
#

InterPro domains:
  IPR006615 Peptidase C19, ubiquitin-specific peptidase, DUSP domain [PF06337] (3-65)
  IPR006615 Peptidase C19, ubiquitin-specific peptidase, DUSP domain [PF06337] (121-190)
  IPR006615 Peptidase C19, ubiquitin-specific peptidase, DUSP domain [PS51283] (1-73)
  IPR006615 Peptidase C19, ubiquitin-specific peptidase, DUSP domain [PS51283] (92-196)
  IPR006615 Peptidase C19, ubiquitin-specific peptidase, DUSP domain [SM00695] (1-78)
  IPR006615 Peptidase C19, ubiquitin-specific peptidase, DUSP domain [SM00695] (105-194)
  IPR035927 DUSP-like superfamily [G3DSA:3.30.2230.10] (1-73)
  IPR035927 DUSP-like superfamily [G3DSA:3.30.2230.10] (81-206)
  IPR035927 DUSP-like superfamily [SSF143791] (2-66)
  IPR035927 DUSP-like superfamily [SSF143791] (96-196)

Solvent-accessible surface area (backbone atoms only — not comparable to full-atom values): 14631 Å² total; per-residue (Å²): 117,53,32,55,41,27,42,67,47,54,50,34,53,76,72,39,99,73,57,63,49,46,47,28,66,83,46,23,39,98,86,63,20,40,29,58,95,43,55,96,54,44,77,78,35,45,43,82,40,48,52,74,58,47,54,56,49,42,74,75,44,40,72,40,63,87,32,74,70,88,44,83,33,67,66,59,38,50,53,52,53,51,51,51,52,48,28,53,50,53,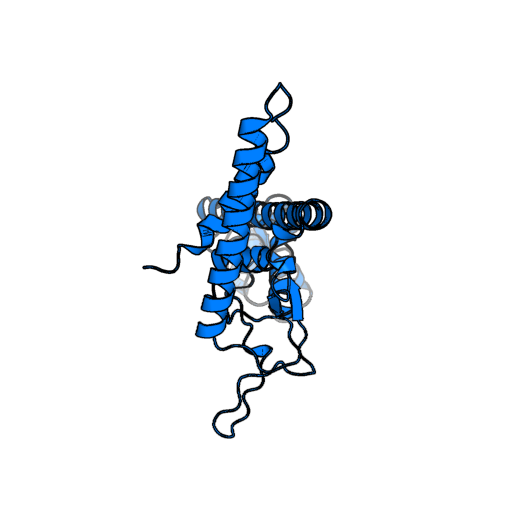48,50,50,51,53,53,49,56,55,50,50,53,51,39,48,74,78,42,35,76,70,39,68,72,66,79,42,70,40,24,46,43,33,39,75,50,57,52,37,40,50,32,24,50,72,61,78,33,92,60,74,57,60,53,43,64,34,60,81,38,46,41,82,62,94,55,90,88,59,61,49,30,70,37,93,85,51,65,60,42,81,39,52,58,70,60,48,51,51,50,40,74,78,40,42,70,32,63,91,43,61,65,61,96,55,70,50,70,53,72,68,57,47,50,53,52,48,53,54,50,51,51,53,28,51,54,53,52,54,54,51,52,54,50,52,74,71,62,73,76,92,74,70,78,72,57,57,64,52,53,54,50,53,52,56,63,64,59,63,77,69,68,88,78,129

Sequence (255 aa):
MHYYISREWLHRLSTFAHPGPITNHDFLCQHSQILPRRAARLTNYYATISSSLWDLLYEKFGGGPVSSELHYCLQCQNEYQMMKRRREYELKTYITLETFLEQLKEEHPELTYSYYMPPNIIAKTWIEKWKAFVDGNELEPPGPIDNKILLISNNKNDSKPQLRASSQYRQIQREVWLFFHSQYGGGPELLCMPENHPTAEKLRELTSEVQQKIMSTLESRKQEDDSEQGDDSSYFLPFESNVAALMTTDRSDEV

Foldseek 3Di:
DKWKFFPVLVVLVVPDPDSAATDLVQQAPPVRAGQQVCVVVNVVTIDIDDPVVVVVRCVVHNDDDIGPDHHHDPVNNVVVVVLLVVLVVLVVCLVVVVVLVVVCCVPPVLLFPVNQFFFWKFQPQQVVQQVCSSVVVDPDHSAATECVVQWDDDPDPDQATAGDPPGDIDTDGVLSVLSRCVVHNHDDTFGPDRDRTDDPVVVVVSVVVSLVSSVVVLVVVVVVCVVDDDDDCPVVVVSSVVSVVSSVSVPPPPD

Nearest PDB structures (foldseek):
  4mem-assembly2_B  TM=5.158E-01  e=6.361E-03  Rattus norvegicus

Radius of gyration: 27.05 Å; Cα contacts (8 Å, |Δi|>4): 287; chains: 1; bounding box: 64×60×67 Å

Secondary structure (DSSP, 8-state):
-EEEEEHHHHHHHHH-S---SEE-TTTB-TTSSB-HHHHTTGGGTEEEEEHHHHHHHHHHH-EE---SS--B-HHHHHHHHHHHHHHHHHHHHHHHHHHHHHHHHHH-GGGSHHHHSPPEEEEHHHHHHHHHHHTTS-SS---SEE-GGGEE--SSTT---EE-TT--EEEE-HHHHHHHHHHH-EE--EE--SSPPPPHHHHHHHHHHHHHHHHHHHHHHHHHHHHH-SS-TTTHHHHHHHHHHHHGGGG----

Organism: NCBI:txid637853

pLDDT: mean 85.17, std 16.48, range [28.23, 98.25]